Protein AF-A0A9P6PFZ8-F1 (afdb_monomer)

Foldseek 3Di:
DDPDPDDDDDDDDDDDDDDDDPVVVVVVLVLVVCQQQQHWDWDKDAQQFDDPVVPDTDVVVSVVRRPDIDTDTRHHPDHDPFWPDKDQADKDWADDPVCNQWTWIKGAWIKTATDDDPPPPDDDWDQWDWDWDFDDDPNHGQWIWTADIDGWGDDVVRRMITDIGDTIITHGDPVNPPD

InterPro domains:
  IPR046368 Tag1 [PTHR35895] (4-155)

Radius of gyration: 24.67 Å; Cα contacts (8 Å, |Δi|>4): 284; chains: 1; bounding box: 63×36×66 Å

Organism: NCBI:txid41804

Solvent-accessible surface area (backbone atoms only — not comparable to full-atom values): 10790 Å² total; per-residue (Å²): 136,82,89,71,93,67,93,77,86,77,86,84,85,87,78,86,78,86,61,86,48,74,66,48,42,51,52,51,52,50,55,48,51,29,30,54,68,52,35,78,40,84,38,80,50,62,41,77,72,42,42,91,82,73,75,59,70,42,64,77,60,16,55,55,38,44,72,41,75,42,81,44,75,46,49,47,97,56,79,62,77,36,72,76,45,76,43,58,63,58,72,44,77,49,74,43,89,95,28,68,56,36,25,39,28,33,24,52,65,22,41,30,35,40,55,78,65,91,87,71,86,70,92,72,75,49,59,58,47,61,49,80,46,74,45,63,56,97,88,41,75,46,30,37,33,65,46,67,77,34,66,33,50,51,41,70,91,80,26,34,36,38,34,51,47,61,87,24,50,37,42,41,51,77,89,57,72,82,120

Secondary structure (DSSP, 8-state):
----SS---------PPPP-SHHHHHHHHHHHHHHHTT--EEEEEE-----TTSSS--HHHHHHHHT-EEEEEE--SS----EEEEE--EEEEE--GGGTTS-EEEEEEEEEEE-PPTT--S-----EE--EEEEEETTEEEEEEEPPPEEEEEETTTTEEEEEEEEEEEE--GGGS--

Sequence (179 aa):
MTMMRGVQTMSMKGVLVPQTTPEGLAATSEMMSRYIGNVVTDTIATGFEVKPDGVNSVEWLSEAVKSLRLIVPLQSPTPLELIKSLNLGALGLVFTPPTAYQPITTSTGVLANYTLP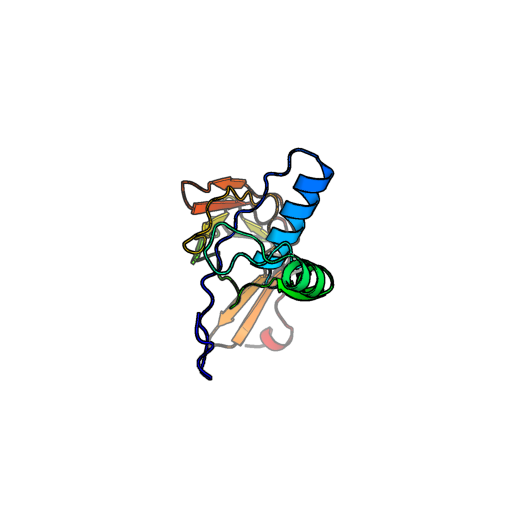DGFGFNIQFTQVSNSFALSRNGLTIANLNSTYNPSTSDMAAGTLTFNLLETPLLVPDDSHST

Mean predicted aligned error: 10.62 Å

pLDDT: mean 82.49, std 11.79, range [34.41, 94.0]

Nearest PDB structures (foldseek):
  5w5c-assembly1_F-2  TM=4.070E-01  e=2.994E+00  Rattus norvegicus
  5kj8-assembly1_E  TM=3.678E-01  e=2.056E+00  Rattus norvegicus
  7aml-assembly1_D  TM=2.506E-01  e=6.348E+00  Danio rerio

Structure (mmCIF, N/CA/C/O backbone):
data_AF-A0A9P6PFZ8-F1
#
_entry.id   AF-A0A9P6PFZ8-F1
#
loop_
_atom_site.group_PDB
_atom_site.id
_atom_site.type_symbol
_atom_site.label_atom_id
_atom_site.label_alt_id
_atom_site.label_comp_id
_atom_site.label_asym_id
_atom_site.label_entity_id
_atom_site.label_seq_id
_atom_site.pdbx_PDB_ins_code
_atom_site.Cartn_x
_atom_site.Cartn_y
_atom_site.Cartn_z
_atom_site.occupancy
_atom_site.B_iso_or_equiv
_atom_site.auth_seq_id
_atom_site.auth_comp_id
_atom_site.auth_asym_id
_atom_site.auth_atom_id
_atom_site.pdbx_PDB_model_num
ATOM 1 N N . MET A 1 1 ? -35.204 -12.220 27.601 1.00 38.06 1 MET A N 1
ATOM 2 C CA . MET A 1 1 ? -34.377 -12.833 26.540 1.00 38.06 1 MET A CA 1
ATOM 3 C C . MET A 1 1 ? -34.282 -14.328 26.793 1.00 38.06 1 MET A C 1
ATOM 5 O O . MET A 1 1 ? -33.644 -14.735 27.753 1.00 38.06 1 MET A O 1
ATOM 9 N N . THR A 1 2 ? -34.954 -15.144 25.987 1.00 34.41 2 THR A N 1
ATOM 10 C CA . THR A 1 2 ? -34.766 -16.599 25.967 1.00 34.41 2 THR A CA 1
ATOM 11 C C . THR A 1 2 ? -33.580 -16.904 25.058 1.00 34.41 2 THR A C 1
ATOM 13 O O . THR A 1 2 ? -33.629 -16.620 23.864 1.00 34.41 2 THR A O 1
ATOM 16 N N . MET A 1 3 ? -32.494 -17.448 25.612 1.00 37.41 3 MET A N 1
ATOM 17 C CA . MET A 1 3 ? -31.385 -17.948 24.797 1.00 37.41 3 MET A CA 1
ATOM 18 C C . MET A 1 3 ? -31.855 -19.208 24.059 1.00 37.41 3 MET A C 1
ATOM 20 O O . MET A 1 3 ? -31.895 -20.296 24.628 1.00 37.41 3 MET A O 1
ATOM 24 N N . MET A 1 4 ? -32.269 -19.059 22.800 1.00 45.75 4 MET A N 1
ATOM 25 C CA . MET A 1 4 ? -32.504 -20.195 21.910 1.00 45.75 4 MET A CA 1
ATOM 26 C C . MET A 1 4 ? -31.163 -20.723 21.396 1.00 45.75 4 MET A C 1
ATOM 28 O O . MET A 1 4 ? -30.324 -19.969 20.902 1.00 45.75 4 MET A O 1
ATOM 32 N N . ARG A 1 5 ? -30.974 -22.041 21.499 1.00 37.88 5 ARG A N 1
ATOM 33 C CA . ARG A 1 5 ? -29.827 -22.754 20.929 1.00 37.88 5 ARG A CA 1
ATOM 34 C C . ARG A 1 5 ? -29.904 -22.654 19.400 1.00 37.88 5 ARG A C 1
ATOM 36 O O . ARG A 1 5 ? -30.820 -23.205 18.800 1.00 37.88 5 ARG A O 1
ATOM 43 N N . GLY A 1 6 ? -28.967 -21.943 18.783 1.00 55.38 6 GLY A N 1
ATOM 44 C CA . GLY A 1 6 ? -28.937 -21.693 17.340 1.00 55.38 6 GLY A CA 1
ATOM 45 C C . GLY A 1 6 ? -27.810 -20.731 16.969 1.00 55.38 6 GLY A C 1
ATOM 46 O O . GLY A 1 6 ? -27.196 -20.137 17.853 1.00 55.38 6 GLY A O 1
ATOM 47 N N . VAL A 1 7 ? -27.519 -20.597 15.673 1.00 51.38 7 VAL A N 1
ATOM 48 C CA . VAL A 1 7 ? -26.516 -19.646 15.168 1.00 51.38 7 VAL A CA 1
ATOM 49 C C . VAL A 1 7 ? -26.960 -18.226 15.526 1.00 51.38 7 VAL A C 1
ATOM 51 O O . VAL A 1 7 ? -28.047 -17.804 15.138 1.00 51.38 7 VAL A O 1
ATOM 54 N N . GLN A 1 8 ? -26.133 -17.502 16.281 1.00 52.25 8 GLN A N 1
ATOM 55 C CA . GLN A 1 8 ? -26.395 -16.121 16.683 1.00 52.25 8 GLN A CA 1
ATOM 56 C C . GLN A 1 8 ? -25.588 -15.182 15.786 1.00 52.25 8 GLN A C 1
ATOM 58 O O . GLN A 1 8 ? -24.365 -15.103 15.886 1.00 52.25 8 GLN A O 1
ATOM 63 N N . THR A 1 9 ? -26.267 -14.469 14.892 1.00 54.22 9 THR A N 1
ATOM 64 C CA . THR A 1 9 ? -25.662 -13.389 14.105 1.00 54.22 9 THR A CA 1
ATOM 65 C C . THR A 1 9 ? -25.524 -12.142 14.973 1.00 54.22 9 THR A C 1
ATOM 67 O O . THR A 1 9 ? -26.497 -11.426 15.206 1.00 54.22 9 THR A O 1
ATOM 70 N N . MET A 1 10 ? -24.311 -11.873 15.458 1.00 57.47 10 MET A N 1
ATOM 71 C CA . MET A 1 10 ? -23.978 -10.611 16.121 1.00 57.47 10 MET A CA 1
ATOM 72 C C . MET A 1 10 ? -23.685 -9.537 15.070 1.00 57.47 10 MET A C 1
ATOM 74 O O . MET A 1 10 ? -22.733 -9.653 14.302 1.00 57.47 10 MET A O 1
ATOM 78 N N . SER A 1 11 ? -24.490 -8.473 15.043 1.00 58.59 11 SER A N 1
ATOM 79 C CA . SER A 1 11 ? -24.170 -7.276 14.261 1.00 58.59 11 SER A CA 1
ATOM 80 C C . SER A 1 11 ? -23.157 -6.441 15.040 1.00 58.59 11 SER A C 1
ATOM 82 O O . SER A 1 11 ? -23.475 -5.903 16.100 1.00 58.59 11 SER A O 1
ATOM 84 N N . MET A 1 12 ? -21.928 -6.360 14.534 1.00 62.62 12 MET A N 1
ATOM 85 C CA . MET A 1 12 ? -20.885 -5.511 15.105 1.00 62.62 12 MET A CA 1
ATOM 86 C C . MET A 1 12 ? -20.902 -4.151 14.411 1.00 62.62 12 MET A C 1
ATOM 88 O O . MET A 1 12 ? -20.901 -4.071 13.183 1.00 62.62 12 MET A O 1
ATOM 92 N N . LYS A 1 13 ? -20.904 -3.080 15.203 1.00 66.50 13 LYS A N 1
ATOM 93 C CA . LYS A 1 13 ? -20.656 -1.714 14.736 1.00 66.50 13 LYS A CA 1
ATOM 94 C C . LYS A 1 13 ? -19.496 -1.157 15.544 1.00 66.50 13 LYS A C 1
ATOM 96 O O . LYS A 1 13 ? -19.472 -1.308 16.761 1.00 66.50 13 LYS A O 1
ATOM 101 N N . GLY A 1 14 ?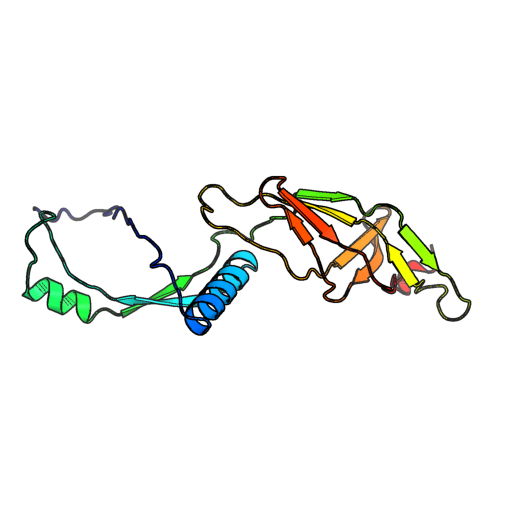 -18.548 -0.527 14.868 1.00 71.06 14 GLY A N 1
ATOM 102 C CA . GLY A 1 14 ? -17.383 0.082 15.494 1.00 71.06 14 GLY A CA 1
ATOM 103 C C . GLY A 1 14 ? -16.959 1.321 14.726 1.00 71.06 14 GLY A C 1
ATOM 104 O O . GLY A 1 14 ? -17.289 1.474 13.551 1.00 71.06 14 GLY A O 1
ATOM 105 N N . VAL A 1 15 ? -16.240 2.205 15.407 1.00 79.00 15 VAL A N 1
ATOM 106 C CA . VAL A 1 15 ? -15.570 3.357 14.804 1.00 79.00 15 VAL A CA 1
ATOM 107 C C . VAL A 1 15 ? -14.119 3.350 15.252 1.00 79.00 15 VAL A C 1
ATOM 109 O O . VAL A 1 15 ? -13.814 2.965 16.382 1.00 79.00 15 VAL A O 1
ATOM 112 N N . LEU A 1 16 ? -13.222 3.772 14.369 1.00 77.00 16 LEU A N 1
ATOM 113 C CA . LEU A 1 16 ? -11.844 4.035 14.754 1.00 77.00 16 LEU A CA 1
ATOM 114 C C . LEU A 1 16 ? -11.802 5.355 15.530 1.00 77.00 16 LEU A C 1
ATOM 116 O O . LEU A 1 16 ? -12.338 6.362 15.067 1.00 77.00 16 LEU A O 1
ATOM 120 N N . VAL A 1 17 ? -11.167 5.360 16.702 1.00 83.38 17 VAL A N 1
ATOM 121 C CA . VAL A 1 17 ? -10.942 6.598 17.458 1.00 83.38 17 VAL A CA 1
ATOM 122 C C . VAL A 1 17 ? -9.821 7.392 16.774 1.00 83.38 17 VAL A C 1
ATOM 124 O O . VAL A 1 17 ? -8.725 6.841 16.615 1.00 83.38 17 VAL A O 1
ATOM 127 N N . PRO A 1 18 ? -10.053 8.660 16.378 1.00 83.88 18 PRO A N 1
ATOM 128 C CA . PRO A 1 18 ? -9.038 9.476 15.722 1.00 83.88 18 PRO A CA 1
ATOM 129 C C . PRO A 1 18 ? -7.778 9.614 16.578 1.00 83.88 18 PRO A C 1
ATOM 131 O O . PRO A 1 18 ? -7.855 9.936 17.763 1.00 83.88 18 PRO A O 1
ATOM 134 N N . GLN A 1 19 ? -6.619 9.390 15.964 1.00 87.38 19 GLN A N 1
ATOM 135 C CA . GLN A 1 19 ? -5.323 9.611 16.597 1.00 87.38 19 GLN A CA 1
ATOM 136 C C . GLN A 1 19 ? -4.830 11.019 16.264 1.00 87.38 19 GLN A C 1
ATOM 138 O O . GLN A 1 19 ? -4.888 11.438 15.111 1.00 87.38 19 GLN A O 1
ATOM 143 N N . THR A 1 20 ? -4.346 11.753 17.263 1.00 89.62 20 THR A N 1
ATOM 144 C CA . THR A 1 20 ? -3.787 13.108 17.086 1.00 89.62 20 THR A CA 1
ATOM 145 C C . THR A 1 20 ? -2.311 13.195 17.454 1.00 89.62 20 THR A C 1
ATOM 147 O O . THR A 1 20 ? -1.658 14.186 17.133 1.00 89.62 20 THR A O 1
ATOM 150 N N . THR A 1 21 ? -1.770 12.168 18.111 1.00 94.00 21 THR A N 1
ATOM 151 C CA . THR A 1 21 ? -0.350 12.094 18.452 1.00 94.00 21 THR A CA 1
ATOM 152 C C . THR A 1 21 ? 0.458 11.575 17.261 1.00 94.00 21 THR A C 1
ATOM 154 O O . THR A 1 21 ? -0.042 10.727 16.512 1.00 94.00 21 THR A O 1
ATOM 157 N N . PRO A 1 22 ? 1.709 12.030 17.072 1.00 91.69 22 PRO A N 1
ATOM 158 C CA . PRO A 1 22 ? 2.591 11.502 16.031 1.00 91.69 22 PRO A CA 1
ATOM 159 C C . PRO A 1 22 ? 2.728 9.976 16.085 1.00 91.69 22 PRO A C 1
ATOM 161 O O . PRO A 1 22 ? 2.686 9.311 15.053 1.00 91.69 22 PRO A O 1
ATOM 164 N N . GLU A 1 23 ? 2.815 9.409 17.289 1.00 92.75 23 GLU A N 1
ATOM 165 C CA . GLU A 1 23 ? 2.949 7.969 17.511 1.00 92.75 23 GLU A CA 1
ATOM 166 C C . GLU A 1 23 ? 1.671 7.221 17.124 1.00 92.75 23 GLU A C 1
ATOM 168 O O . GLU A 1 23 ? 1.734 6.189 16.459 1.00 92.75 23 GLU A O 1
ATOM 173 N N 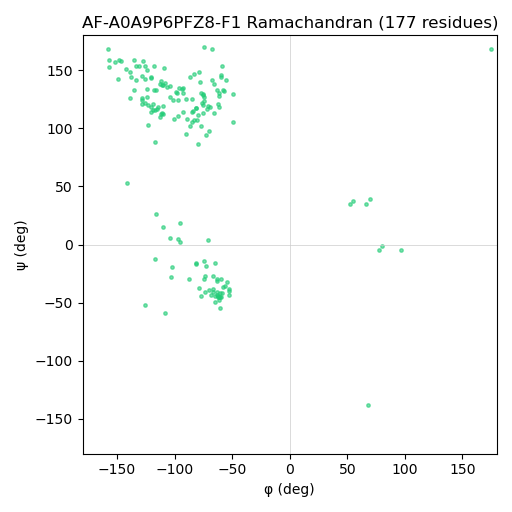. GLY A 1 24 ? 0.501 7.750 17.499 1.00 88.38 24 GLY A N 1
ATOM 174 C CA . GLY A 1 24 ? -0.787 7.151 17.154 1.00 88.38 24 GLY A CA 1
ATOM 175 C C . GLY A 1 24 ? -1.063 7.212 15.651 1.00 88.38 24 GLY A C 1
ATOM 176 O O . GLY A 1 24 ? -1.564 6.247 15.069 1.00 88.38 24 GLY A O 1
ATOM 177 N N . LEU A 1 25 ? -0.683 8.315 15.000 1.00 87.81 25 LEU A N 1
ATOM 178 C CA . LEU A 1 25 ? -0.760 8.463 13.546 1.00 87.81 25 LEU A CA 1
ATOM 179 C C . LEU A 1 25 ? 0.180 7.486 12.832 1.00 87.81 25 LEU A C 1
ATOM 181 O O . LEU A 1 25 ? -0.248 6.818 11.893 1.00 87.81 25 LEU A O 1
ATOM 185 N N . ALA A 1 26 ? 1.421 7.343 13.303 1.00 89.19 26 ALA A N 1
ATOM 186 C CA . ALA A 1 26 ? 2.374 6.380 12.755 1.00 89.19 26 ALA A CA 1
ATOM 187 C C . ALA A 1 26 ? 1.882 4.933 12.917 1.00 89.19 26 ALA A C 1
ATOM 189 O O . ALA A 1 26 ? 1.898 4.170 11.953 1.00 89.19 26 ALA A O 1
ATOM 190 N N . ALA A 1 27 ? 1.368 4.571 14.097 1.00 89.38 27 ALA A N 1
ATOM 191 C CA . ALA A 1 27 ? 0.812 3.244 14.351 1.00 89.38 27 ALA A CA 1
ATOM 192 C C . ALA A 1 27 ? -0.413 2.947 13.471 1.00 89.38 27 ALA A C 1
ATOM 194 O O . ALA A 1 27 ? -0.537 1.849 12.932 1.00 89.38 27 ALA A O 1
ATOM 195 N N . THR A 1 28 ? -1.296 3.933 13.277 1.00 87.38 28 THR A N 1
ATOM 196 C CA . THR A 1 28 ? -2.463 3.797 12.389 1.00 87.38 28 THR A CA 1
ATOM 197 C C . THR A 1 28 ? -2.034 3.658 10.927 1.00 87.38 28 THR A C 1
ATOM 199 O O . THR A 1 28 ? -2.584 2.827 10.205 1.00 87.38 28 THR A O 1
ATOM 202 N N . SER A 1 29 ? -1.027 4.428 10.501 1.00 86.38 29 SER A N 1
ATOM 203 C CA . SER A 1 29 ? -0.448 4.358 9.155 1.00 86.38 29 SER A CA 1
ATOM 204 C C . SER A 1 29 ? 0.166 2.985 8.872 1.00 86.38 29 SER A C 1
ATOM 206 O O . SER A 1 29 ? -0.110 2.384 7.834 1.00 86.38 29 SER A O 1
ATOM 208 N N . GLU A 1 30 ? 0.930 2.441 9.822 1.00 88.50 30 GLU A N 1
ATOM 209 C CA . GLU A 1 30 ? 1.521 1.103 9.716 1.00 88.50 30 GLU A CA 1
ATOM 210 C C . GLU A 1 30 ? 0.444 0.015 9.688 1.00 88.50 30 GLU A C 1
ATOM 212 O O . GLU A 1 30 ? 0.431 -0.818 8.784 1.00 88.50 30 GLU A O 1
ATOM 217 N N . MET A 1 31 ? -0.511 0.047 10.626 1.00 87.62 31 MET A N 1
ATOM 218 C CA . MET A 1 31 ? -1.630 -0.903 10.668 1.00 87.62 31 MET A CA 1
ATOM 219 C C . MET A 1 31 ? -2.364 -0.954 9.324 1.00 87.62 31 MET A C 1
ATOM 221 O O . MET A 1 31 ? -2.686 -2.028 8.815 1.00 87.62 31 MET A O 1
ATOM 225 N N . MET A 1 32 ? -2.607 0.213 8.735 1.00 83.88 32 MET A N 1
ATOM 226 C CA . MET A 1 32 ? -3.313 0.326 7.472 1.00 83.88 32 MET A CA 1
ATOM 227 C C . MET A 1 32 ? -2.465 -0.123 6.272 1.00 83.88 32 MET A C 1
ATOM 229 O O . MET A 1 32 ? -2.956 -0.834 5.395 1.00 83.88 32 MET A O 1
ATOM 233 N N . SER A 1 33 ? -1.179 0.226 6.256 1.00 85.12 33 SER A N 1
ATOM 234 C CA . SER A 1 33 ? -0.237 -0.237 5.231 1.00 85.12 33 SER A CA 1
ATOM 235 C C . SER A 1 33 ? -0.146 -1.763 5.217 1.00 85.12 33 SER A C 1
ATOM 237 O O . SER A 1 33 ? -0.208 -2.381 4.154 1.00 85.12 33 SER A O 1
ATOM 239 N N . ARG A 1 34 ? -0.109 -2.387 6.401 1.00 87.69 34 ARG A N 1
ATOM 240 C CA . ARG A 1 34 ? -0.161 -3.845 6.559 1.00 87.69 34 ARG A CA 1
ATOM 241 C C . ARG A 1 34 ? -1.481 -4.427 6.061 1.00 87.69 34 ARG A C 1
ATOM 243 O O . ARG A 1 34 ? -1.459 -5.415 5.336 1.00 87.69 34 ARG A O 1
ATOM 250 N N . TYR A 1 35 ? -2.616 -3.800 6.376 1.00 85.88 35 TYR A N 1
ATOM 251 C CA . TYR A 1 35 ? -3.926 -4.249 5.895 1.00 85.88 35 TYR A CA 1
ATOM 252 C C . TYR A 1 35 ? -4.020 -4.247 4.358 1.00 85.88 35 TYR A C 1
ATOM 254 O O . TYR A 1 35 ? -4.472 -5.235 3.769 1.00 85.88 35 TYR A O 1
ATOM 262 N N . ILE A 1 36 ? -3.546 -3.173 3.706 1.00 83.62 36 ILE A N 1
ATOM 263 C CA . ILE A 1 36 ? -3.440 -3.089 2.237 1.00 83.62 36 ILE A CA 1
ATOM 264 C C . ILE A 1 36 ? -2.497 -4.156 1.695 1.00 83.62 36 ILE A C 1
ATOM 266 O O . ILE A 1 36 ? -2.843 -4.857 0.747 1.00 83.62 36 ILE A O 1
ATOM 270 N N . GLY A 1 37 ? -1.321 -4.293 2.307 1.00 82.19 37 GLY A N 1
ATOM 271 C CA . GLY A 1 37 ? -0.296 -5.253 1.905 1.00 82.19 37 GLY A CA 1
ATOM 272 C C . GLY A 1 37 ? -0.644 -6.711 2.203 1.00 82.19 37 GLY A C 1
ATOM 273 O O . GLY A 1 37 ? 0.200 -7.576 1.988 1.00 82.19 37 GLY A O 1
ATOM 274 N N . ASN A 1 38 ? -1.852 -6.995 2.707 1.00 84.88 38 ASN A N 1
ATOM 275 C CA . ASN A 1 38 ? -2.282 -8.325 3.134 1.00 84.88 38 ASN A CA 1
ATOM 276 C C . ASN A 1 38 ? -1.329 -8.958 4.174 1.00 84.88 38 ASN A C 1
ATOM 278 O O . ASN A 1 38 ? -1.044 -10.155 4.159 1.00 84.88 38 ASN A O 1
ATOM 282 N N . VAL A 1 39 ? -0.808 -8.129 5.081 1.00 86.25 39 VAL A N 1
ATOM 283 C CA . VAL A 1 39 ? 0.062 -8.529 6.186 1.00 86.25 39 VAL A CA 1
ATOM 284 C C . VAL A 1 39 ? -0.759 -8.571 7.470 1.00 86.25 39 VAL A C 1
ATOM 286 O O . VAL A 1 39 ? -1.361 -7.575 7.877 1.00 86.25 39 VAL A O 1
ATOM 289 N N . VAL A 1 40 ? -0.743 -9.722 8.143 1.00 86.88 40 VAL A N 1
ATOM 290 C CA . VAL A 1 40 ? -1.462 -9.911 9.407 1.00 86.88 40 VAL A CA 1
ATOM 291 C C . VAL A 1 40 ? -0.941 -8.947 10.470 1.00 86.88 40 VAL A C 1
ATOM 293 O O . VAL A 1 40 ? 0.267 -8.829 10.709 1.00 86.88 40 VAL A O 1
ATOM 296 N N . THR A 1 41 ? -1.873 -8.264 11.126 1.00 88.62 41 THR A N 1
ATOM 2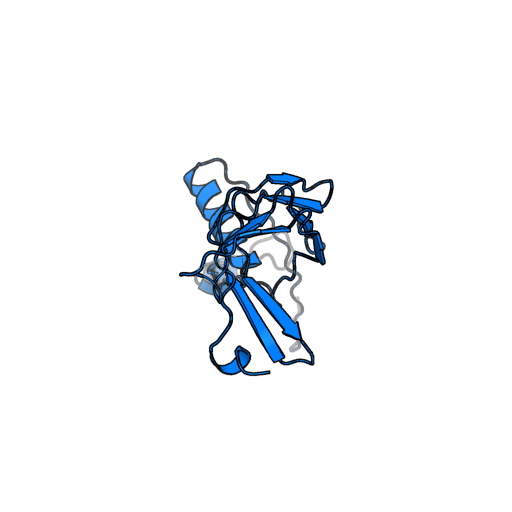97 C CA . THR A 1 41 ? -1.620 -7.481 12.334 1.00 88.62 41 THR A CA 1
ATOM 298 C C . THR A 1 41 ? -2.446 -8.068 13.466 1.00 88.62 41 THR A C 1
ATOM 300 O O . THR A 1 41 ? -3.673 -8.052 13.408 1.00 88.62 41 THR A O 1
ATOM 303 N N . ASP A 1 42 ? -1.790 -8.602 14.493 1.00 87.31 42 ASP A N 1
ATOM 304 C CA . ASP A 1 42 ? -2.498 -9.162 15.641 1.00 87.31 42 ASP A CA 1
ATOM 305 C C . ASP A 1 42 ? -3.119 -8.035 16.465 1.00 87.31 42 ASP A C 1
ATOM 307 O O . ASP A 1 42 ? -2.427 -7.162 16.991 1.00 87.31 42 ASP A O 1
ATOM 311 N N . THR A 1 43 ? -4.444 -8.057 16.583 1.00 85.00 43 THR A N 1
ATOM 312 C CA . THR A 1 43 ? -5.188 -7.121 17.426 1.00 85.00 43 THR A CA 1
ATOM 313 C C . THR A 1 43 ? -5.753 -7.845 18.634 1.00 85.00 43 THR A C 1
ATOM 315 O O . THR A 1 43 ? -6.018 -9.047 18.597 1.00 85.00 43 THR A O 1
ATOM 318 N N . ILE A 1 44 ? -5.924 -7.116 19.733 1.00 84.88 44 ILE A N 1
ATOM 319 C CA . ILE A 1 44 ? -6.519 -7.655 20.952 1.00 84.88 44 ILE A CA 1
ATOM 320 C C . ILE A 1 44 ? -7.884 -7.005 21.117 1.00 84.88 44 ILE A C 1
ATOM 322 O O . ILE A 1 44 ? -7.975 -5.809 21.386 1.00 84.88 44 ILE A O 1
ATOM 326 N N . ALA A 1 45 ? -8.938 -7.800 20.984 1.00 82.62 45 ALA A N 1
ATOM 327 C CA . ALA A 1 45 ? -10.283 -7.389 21.344 1.00 82.62 45 ALA A CA 1
ATOM 328 C C . ALA A 1 45 ? -10.542 -7.751 22.811 1.00 82.62 45 ALA A C 1
ATOM 330 O O . ALA A 1 45 ? -10.386 -8.904 23.224 1.00 82.62 45 ALA A O 1
ATOM 331 N N . THR A 1 46 ? -10.932 -6.755 23.601 1.00 84.69 46 THR A N 1
ATOM 332 C CA . THR A 1 46 ? -11.338 -6.919 24.999 1.00 84.69 46 THR A CA 1
ATOM 333 C C . THR A 1 46 ? -12.828 -6.646 25.141 1.00 84.69 46 THR A C 1
ATOM 335 O O . THR A 1 46 ? -13.371 -5.736 24.510 1.00 84.69 46 THR A O 1
ATOM 338 N N . GLY A 1 47 ? -13.511 -7.435 25.972 1.00 80.44 47 GLY A N 1
ATOM 339 C CA . GLY A 1 47 ? -14.890 -7.127 26.338 1.00 80.44 47 GLY A CA 1
ATOM 340 C C . GLY A 1 47 ? -14.953 -5.854 27.182 1.00 80.44 47 GLY A C 1
ATOM 341 O O . GLY A 1 47 ? -14.087 -5.615 28.021 1.00 80.44 47 GLY A O 1
ATOM 342 N N . PHE A 1 48 ? -15.978 -5.031 26.961 1.00 81.75 48 PHE A N 1
ATOM 343 C CA . PHE A 1 48 ? -16.185 -3.800 27.729 1.00 81.75 48 PHE A CA 1
ATOM 344 C C . PHE A 1 48 ? -17.379 -3.924 28.675 1.00 81.75 48 PHE A C 1
ATOM 346 O O . PHE A 1 48 ? -17.221 -3.819 29.886 1.00 81.75 48 PHE A O 1
ATOM 353 N N . GLU A 1 49 ? -18.569 -4.199 28.147 1.00 81.81 49 GLU A N 1
ATOM 354 C CA . GLU A 1 49 ? -19.781 -4.402 28.942 1.00 81.81 49 GLU A CA 1
ATOM 355 C C . GLU A 1 49 ? -20.811 -5.222 28.161 1.00 81.81 49 GLU A C 1
ATOM 357 O O . GLU A 1 49 ? -20.779 -5.260 26.928 1.00 81.81 49 GLU A O 1
ATOM 362 N N . VAL A 1 50 ? -21.747 -5.851 28.873 1.00 81.62 50 VAL A N 1
ATOM 363 C CA . VAL A 1 50 ? -22.897 -6.529 28.267 1.00 81.62 50 VAL A CA 1
ATOM 364 C C . VAL A 1 50 ? -24.180 -5.815 28.662 1.00 81.62 50 VAL A C 1
ATOM 366 O O . VAL A 1 50 ? -24.541 -5.775 29.837 1.00 81.62 50 VAL A O 1
ATOM 369 N N . LYS A 1 51 ? -24.885 -5.300 27.650 1.00 84.88 51 LYS A N 1
ATOM 370 C CA . LYS A 1 51 ? -26.192 -4.640 27.765 1.00 84.88 51 LYS A CA 1
ATOM 371 C C . LYS A 1 51 ? -27.249 -5.430 26.984 1.00 84.88 51 LYS A C 1
ATOM 373 O O . LYS A 1 51 ? -27.444 -5.159 25.800 1.00 84.88 51 LYS A O 1
ATOM 378 N N . PRO A 1 52 ? -27.914 -6.429 27.596 1.00 78.44 52 PRO A N 1
ATOM 379 C CA . PRO A 1 52 ? -28.857 -7.300 26.889 1.00 78.44 52 PRO A CA 1
ATOM 380 C C . PRO A 1 52 ? -30.080 -6.561 26.327 1.00 78.4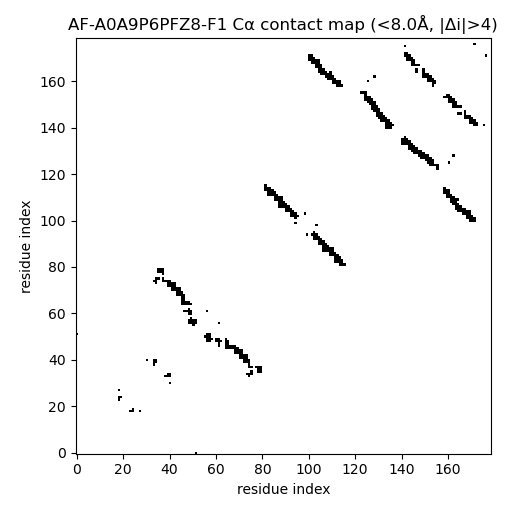4 52 PRO A C 1
ATOM 382 O O . PRO A 1 52 ? -30.621 -6.955 25.299 1.00 78.44 52 PRO A O 1
ATOM 385 N N . ASP A 1 53 ? -30.513 -5.490 26.993 1.00 80.38 53 ASP A N 1
ATOM 386 C CA . ASP A 1 53 ? -31.611 -4.611 26.572 1.00 80.38 53 ASP A CA 1
ATOM 387 C C . ASP A 1 53 ? -31.120 -3.346 25.835 1.00 80.38 53 ASP A C 1
ATOM 389 O O . ASP A 1 53 ? -31.914 -2.468 25.506 1.00 80.38 53 ASP A O 1
ATOM 393 N N . GLY A 1 54 ? -29.809 -3.244 25.585 1.00 76.44 54 GLY A N 1
ATOM 394 C CA . GLY A 1 54 ? -29.161 -2.087 24.968 1.00 76.44 54 GLY A CA 1
ATOM 395 C C . GLY A 1 54 ? -28.950 -0.882 25.892 1.00 76.44 54 GLY A C 1
ATOM 396 O O . GLY A 1 54 ? -28.301 0.076 25.472 1.00 76.44 54 GLY A O 1
ATOM 397 N N . VAL A 1 55 ? -29.437 -0.914 27.138 1.00 80.00 55 VAL A N 1
ATOM 398 C CA . VAL A 1 55 ? -29.412 0.236 28.059 1.00 80.00 55 VAL A CA 1
ATOM 399 C C . VAL A 1 55 ? -28.753 -0.124 29.389 1.00 80.00 55 VAL A C 1
ATOM 401 O O . VAL A 1 55 ? -27.806 0.544 29.807 1.00 80.00 55 VAL A O 1
ATOM 404 N N . ASN A 1 56 ? -29.206 -1.194 30.035 1.00 83.50 56 ASN A N 1
ATOM 405 C CA . ASN A 1 56 ? -28.783 -1.598 31.366 1.00 83.50 56 ASN A CA 1
ATOM 406 C C . ASN A 1 56 ?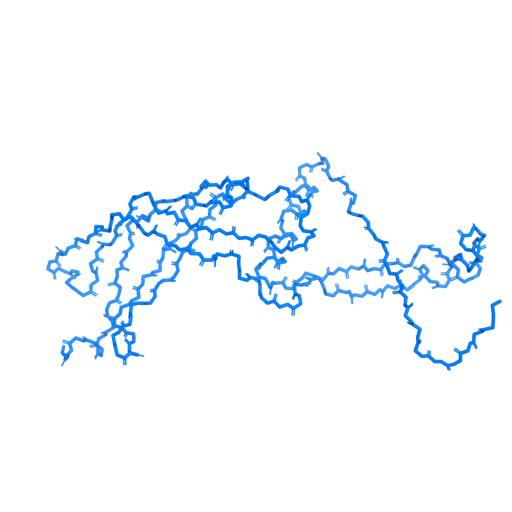 -27.689 -2.665 31.288 1.00 83.50 56 ASN A C 1
ATOM 408 O O . ASN A 1 56 ? -27.850 -3.720 30.670 1.00 83.50 56 ASN A O 1
ATOM 412 N N . SER A 1 57 ? -26.559 -2.379 31.934 1.00 85.75 57 SER A N 1
ATOM 413 C CA . SER A 1 57 ? -25.441 -3.315 32.019 1.00 85.75 57 SER A CA 1
ATOM 414 C C . SER A 1 57 ? -25.713 -4.386 33.071 1.00 85.75 57 SER A C 1
ATOM 416 O O . SER A 1 57 ? -26.232 -4.097 34.149 1.00 85.75 57 SER A O 1
ATOM 418 N N . VAL A 1 58 ? -25.342 -5.629 32.769 1.00 88.50 58 VAL A N 1
ATOM 419 C CA . VAL A 1 58 ? -25.378 -6.734 33.734 1.00 88.50 58 VAL A CA 1
ATOM 420 C C . VAL A 1 58 ? -23.985 -6.898 34.327 1.00 88.50 58 VAL A C 1
ATOM 422 O O . VAL A 1 58 ? -23.067 -7.319 33.629 1.00 88.50 58 VAL A O 1
ATOM 425 N N . GLU A 1 59 ? -23.823 -6.564 35.606 1.00 87.19 59 GLU A N 1
ATOM 426 C CA . GLU A 1 59 ? -22.510 -6.412 36.250 1.00 87.19 59 GLU A CA 1
ATOM 427 C C . GLU A 1 59 ? -21.672 -7.698 36.232 1.00 87.19 59 GLU A C 1
ATOM 429 O O . GLU A 1 59 ? -20.591 -7.705 35.646 1.00 87.19 59 GLU A O 1
ATOM 434 N N . TRP A 1 60 ? -22.207 -8.816 36.739 1.00 85.44 60 TRP A N 1
ATOM 435 C CA . TRP A 1 60 ? -21.485 -10.100 36.776 1.00 85.44 60 TRP A CA 1
ATOM 436 C C . TRP A 1 60 ? -21.043 -10.583 35.384 1.00 85.44 60 TRP A C 1
ATOM 438 O O . TRP A 1 60 ? -19.972 -11.166 35.218 1.00 85.44 60 TRP A O 1
ATOM 448 N N . LEU A 1 61 ? -21.867 -10.339 34.363 1.00 81.94 61 LEU A N 1
ATOM 449 C CA . LEU A 1 61 ? -21.587 -10.765 32.995 1.00 81.94 61 LEU A CA 1
ATOM 450 C C . LEU A 1 61 ? -20.588 -9.818 32.327 1.00 81.94 61 LEU A C 1
ATOM 452 O O . LEU A 1 61 ? -19.704 -10.269 31.602 1.00 81.94 61 LEU A O 1
ATOM 456 N N . SER A 1 62 ? -20.695 -8.519 32.609 1.00 85.19 62 SER A N 1
ATOM 457 C CA . SER A 1 62 ? -19.734 -7.501 32.189 1.00 85.19 62 SER A CA 1
ATOM 458 C C . SER A 1 62 ? -18.341 -7.764 32.761 1.00 85.19 62 SER A C 1
ATOM 460 O O . SER A 1 62 ? -17.358 -7.653 32.034 1.00 85.19 62 SER A O 1
ATOM 462 N N . GLU A 1 63 ? -18.231 -8.162 34.030 1.00 85.12 63 GLU A N 1
ATOM 463 C CA . GLU A 1 63 ? -16.953 -8.572 34.628 1.00 85.12 63 GLU A CA 1
ATOM 464 C C . GLU A 1 63 ? -16.367 -9.806 33.939 1.00 85.12 63 GLU A C 1
ATOM 466 O O . GLU A 1 63 ? -15.187 -9.815 33.578 1.00 85.12 63 GLU A O 1
ATOM 471 N N . ALA A 1 64 ? -17.202 -10.813 33.668 1.00 81.62 64 ALA A N 1
ATOM 472 C CA . ALA A 1 64 ? -16.771 -12.012 32.961 1.00 81.62 64 ALA A CA 1
ATOM 473 C C . ALA A 1 64 ? -16.253 -11.694 31.545 1.00 81.62 64 ALA A C 1
ATOM 475 O O . ALA A 1 64 ? -15.177 -12.162 31.171 1.00 81.62 64 ALA A O 1
ATOM 476 N N . VAL A 1 65 ? -16.944 -10.857 30.760 1.00 83.69 65 VAL A N 1
ATOM 477 C CA . VAL A 1 65 ? -16.480 -10.526 29.397 1.00 83.69 65 VAL A CA 1
ATOM 478 C C . VAL A 1 65 ? -15.270 -9.594 29.374 1.00 83.69 65 VAL A C 1
ATOM 480 O O . VAL A 1 65 ? -14.483 -9.676 28.437 1.00 83.69 65 VAL A O 1
ATOM 483 N N . LYS A 1 66 ? -15.058 -8.749 30.392 1.00 86.25 66 LYS A N 1
ATOM 484 C CA . LYS A 1 66 ? -13.831 -7.936 30.507 1.00 86.25 66 LYS A CA 1
ATOM 485 C C . LYS A 1 66 ? -12.578 -8.793 30.674 1.00 86.25 66 LYS A C 1
ATOM 487 O O . LYS A 1 66 ? -11.502 -8.398 30.232 1.00 86.25 66 LYS A O 1
ATOM 492 N N . SER A 1 67 ? -12.715 -9.969 31.290 1.00 82.94 67 SER A N 1
ATOM 493 C CA . SER A 1 67 ? -11.618 -10.936 31.415 1.00 82.94 67 SER A CA 1
ATOM 494 C C . SER A 1 67 ? -11.281 -11.637 30.092 1.00 82.94 67 SER A C 1
ATOM 496 O O . SER A 1 67 ? -10.180 -12.170 29.933 1.00 82.94 67 SER A O 1
ATOM 498 N N . LEU A 1 68 ? -12.201 -11.608 29.121 1.00 83.12 68 LEU A N 1
ATOM 499 C CA . LEU A 1 68 ? -11.999 -12.207 27.814 1.00 83.12 68 LEU A CA 1
ATOM 500 C C . LEU A 1 68 ? -11.082 -11.321 26.968 1.00 83.12 68 LEU A C 1
ATOM 502 O O . LEU A 1 68 ? -11.381 -10.161 26.675 1.00 83.12 68 LEU A O 1
ATOM 506 N N . ARG A 1 69 ? -9.971 -11.911 26.533 1.00 84.00 69 ARG A N 1
ATOM 507 C CA . ARG A 1 69 ? -9.047 -11.321 25.566 1.00 84.00 69 ARG A CA 1
ATOM 508 C C . ARG A 1 69 ? -9.042 -12.202 24.331 1.00 84.00 69 ARG A C 1
ATOM 510 O O . ARG A 1 69 ? -8.645 -13.362 24.405 1.00 84.00 69 ARG A O 1
ATOM 517 N N . LEU A 1 70 ? -9.491 -11.655 23.212 1.00 82.44 70 LEU A N 1
ATOM 518 C CA . LEU A 1 70 ? -9.478 -12.338 21.927 1.00 82.44 70 LEU A CA 1
ATOM 519 C C . LEU A 1 70 ? -8.342 -11.770 21.091 1.00 82.44 70 LEU A C 1
ATOM 521 O O . LEU A 1 70 ? -8.259 -10.558 20.903 1.00 82.44 70 LEU A O 1
ATOM 525 N N . ILE A 1 71 ? -7.479 -12.647 20.589 1.00 84.81 71 ILE A N 1
ATOM 526 C CA . ILE A 1 71 ? -6.505 -12.272 19.569 1.00 84.81 71 ILE A CA 1
ATOM 527 C C . ILE A 1 71 ? -7.223 -12.397 18.231 1.00 84.81 71 ILE A C 1
ATOM 529 O O . ILE A 1 71 ? -7.648 -13.488 17.849 1.00 84.81 71 ILE A O 1
ATOM 533 N N . VAL A 1 72 ? -7.413 -11.269 17.560 1.00 83.31 72 VAL A N 1
ATOM 534 C CA . VAL A 1 72 ? -8.110 -11.191 16.281 1.00 83.31 72 VAL A CA 1
ATOM 535 C C . VAL A 1 72 ? -7.106 -10.733 15.227 1.00 83.31 72 VAL A C 1
ATOM 537 O O . VAL A 1 72 ? -6.584 -9.619 15.335 1.00 83.31 72 VAL A O 1
ATOM 540 N N . PRO A 1 73 ? -6.812 -11.559 14.209 1.00 85.38 73 PRO A N 1
ATOM 541 C CA . PRO A 1 73 ? -5.947 -11.134 13.124 1.00 85.38 73 PRO A CA 1
ATOM 542 C C . PRO A 1 73 ? -6.675 -10.075 12.293 1.00 85.38 73 PRO A C 1
ATOM 544 O O . PRO A 1 73 ? -7.729 -10.337 11.709 1.00 85.38 73 PRO A O 1
ATOM 547 N N . LEU A 1 74 ? -6.111 -8.872 12.235 1.00 85.62 74 LEU A N 1
ATOM 548 C CA . LEU A 1 74 ? -6.546 -7.824 11.326 1.00 85.62 74 LEU A CA 1
ATOM 549 C C . LEU A 1 74 ? -5.778 -7.979 10.011 1.00 85.62 74 LEU A C 1
ATOM 551 O O . LEU A 1 74 ? -4.578 -7.713 9.937 1.00 85.62 74 LEU A O 1
ATOM 555 N N . GLN A 1 75 ? -6.491 -8.431 8.987 1.00 85.88 75 GLN A N 1
ATOM 556 C CA . GLN A 1 75 ? -6.008 -8.582 7.617 1.00 85.88 75 GLN A CA 1
ATOM 557 C C . GLN A 1 75 ? -7.165 -8.359 6.643 1.00 85.88 75 GLN A C 1
ATOM 559 O O . GLN A 1 75 ? -8.336 -8.486 7.023 1.00 85.88 75 GLN A O 1
ATOM 564 N N . SER A 1 76 ? -6.853 -8.030 5.393 1.00 80.88 76 SER A N 1
ATOM 565 C CA . SER A 1 76 ? -7.868 -8.004 4.346 1.00 80.88 76 SER A CA 1
ATOM 566 C C . SER A 1 76 ? -8.386 -9.433 4.093 1.00 80.88 76 SER A C 1
ATOM 568 O O . SER A 1 76 ? -7.598 -10.377 4.094 1.00 80.88 76 SER A O 1
ATOM 570 N N . PRO A 1 77 ? -9.708 -9.647 3.914 1.00 77.69 77 PRO A N 1
ATOM 571 C CA . PRO A 1 77 ? -10.254 -10.987 3.658 1.00 77.69 77 PRO A CA 1
ATOM 572 C C . PRO A 1 77 ? -9.689 -11.632 2.386 1.00 77.69 77 PRO A C 1
ATOM 574 O O . PRO A 1 77 ? -9.596 -12.852 2.285 1.00 77.69 77 PRO A O 1
ATOM 577 N N . THR A 1 78 ? -9.327 -10.793 1.418 1.00 81.25 78 THR A N 1
ATOM 578 C CA . THR A 1 78 ? -8.663 -11.151 0.167 1.00 81.25 78 THR A CA 1
ATOM 579 C C . THR A 1 78 ? -7.592 -10.106 -0.138 1.00 81.25 78 THR A C 1
ATOM 581 O O . THR A 1 78 ? -7.823 -8.933 0.175 1.00 81.25 78 THR A O 1
ATOM 584 N N . PRO A 1 79 ? -6.480 -10.480 -0.800 1.00 80.94 79 PRO A N 1
ATOM 585 C CA . PRO A 1 79 ? -5.480 -9.521 -1.257 1.00 80.94 79 PRO A CA 1
ATOM 586 C C . PRO A 1 79 ? -6.124 -8.355 -2.014 1.00 80.94 79 PRO A C 1
ATOM 588 O O . PRO A 1 79 ? -6.942 -8.561 -2.913 1.00 80.94 79 PRO A O 1
ATOM 591 N N . LEU A 1 80 ? -5.783 -7.126 -1.627 1.00 82.56 80 LEU A N 1
ATOM 592 C CA . LEU A 1 80 ? -6.359 -5.928 -2.226 1.00 82.56 80 LEU A CA 1
ATOM 593 C C . LEU A 1 80 ? -5.591 -5.543 -3.491 1.00 82.56 80 LEU A C 1
ATOM 595 O O . LEU A 1 80 ? -4.499 -4.983 -3.439 1.00 82.56 80 LEU A O 1
ATOM 599 N N . GLU A 1 81 ? -6.197 -5.792 -4.648 1.00 84.69 81 GLU A N 1
ATOM 600 C CA . GLU A 1 81 ? -5.701 -5.282 -5.925 1.00 84.69 81 GLU A CA 1
ATOM 601 C C . GLU A 1 81 ? -6.117 -3.819 -6.098 1.00 84.69 81 GLU A C 1
ATOM 603 O O . GLU A 1 81 ? -7.175 -3.523 -6.660 1.00 84.69 81 GLU A O 1
ATOM 608 N N . LEU A 1 82 ? -5.309 -2.893 -5.578 1.00 86.38 82 LEU A N 1
ATOM 609 C CA . LEU A 1 82 ? -5.628 -1.464 -5.644 1.00 86.38 82 LEU A CA 1
ATOM 610 C C . LEU A 1 82 ? -5.361 -0.872 -7.029 1.00 86.38 82 LEU A C 1
ATOM 612 O O . LEU A 1 82 ? -6.202 -0.134 -7.535 1.00 86.38 82 LEU A O 1
ATOM 616 N N . ILE A 1 83 ? -4.223 -1.195 -7.650 1.00 87.94 83 ILE A N 1
ATOM 617 C CA . ILE A 1 83 ? -3.855 -0.684 -8.977 1.00 87.94 83 ILE A CA 1
ATOM 618 C C . ILE A 1 83 ? -4.678 -1.405 -10.050 1.00 87.94 83 ILE A C 1
ATOM 620 O O . ILE A 1 83 ? -4.605 -2.624 -10.182 1.00 87.94 83 ILE A O 1
ATOM 624 N N . LYS A 1 84 ? -5.460 -0.651 -10.827 1.00 90.00 84 LYS A N 1
ATOM 625 C CA . LYS A 1 84 ? -6.351 -1.167 -11.883 1.00 90.00 84 LYS A CA 1
ATOM 626 C C . LYS A 1 84 ? -5.801 -0.973 -13.284 1.00 90.00 84 LYS A C 1
ATOM 628 O O . LYS A 1 84 ? -6.126 -1.736 -14.186 1.00 90.00 84 LYS A O 1
ATOM 633 N N . SER A 1 85 ? -4.985 0.052 -13.483 1.00 90.12 85 SER A N 1
ATOM 634 C CA . SER A 1 85 ? -4.277 0.254 -14.742 1.00 90.12 85 SER A CA 1
ATOM 635 C C . SER A 1 85 ? -2.979 1.003 -14.513 1.00 90.12 85 SER A C 1
ATOM 637 O O . SER A 1 85 ? -2.825 1.711 -13.518 1.00 90.12 85 SER A O 1
ATOM 639 N N . LEU A 1 86 ? -2.057 0.837 -15.453 1.00 89.88 86 LEU A N 1
ATOM 640 C CA . LEU A 1 86 ? -0.752 1.467 -15.436 1.00 89.88 86 LEU A CA 1
ATOM 641 C C . LEU A 1 86 ? -0.408 1.947 -16.844 1.00 89.88 86 LEU A C 1
ATOM 643 O O . LEU A 1 86 ? -0.426 1.169 -17.796 1.00 89.88 86 LEU A O 1
ATOM 647 N N . ASN A 1 87 ? -0.074 3.223 -16.964 1.00 90.88 87 ASN A N 1
ATOM 648 C CA . ASN A 1 87 ? 0.502 3.825 -18.150 1.00 90.88 87 ASN A CA 1
ATOM 649 C C . ASN A 1 87 ? 1.943 4.208 -17.823 1.00 90.88 87 ASN A C 1
ATOM 651 O O . ASN A 1 87 ? 2.182 5.092 -17.005 1.00 90.88 87 ASN A O 1
ATOM 655 N N . LEU A 1 88 ? 2.898 3.53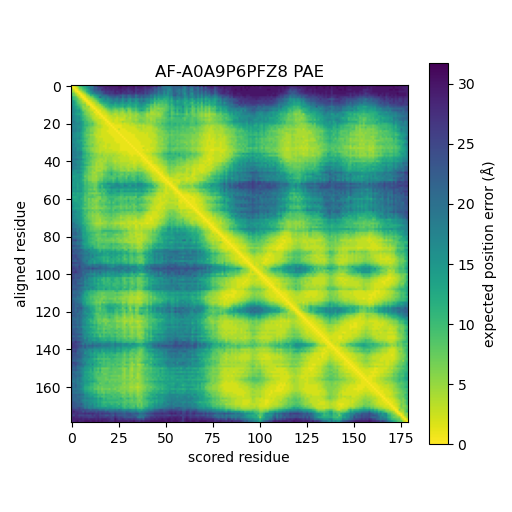0 -18.454 1.00 86.19 88 LEU A N 1
ATOM 656 C CA . LEU A 1 88 ? 4.317 3.771 -18.214 1.00 86.19 88 LEU A CA 1
ATOM 657 C C . LEU A 1 88 ? 4.819 5.071 -18.849 1.00 86.19 88 LEU A C 1
ATOM 659 O O . LEU A 1 88 ? 5.896 5.509 -18.473 1.00 86.19 88 LEU A O 1
ATOM 663 N N . GLY A 1 89 ? 4.078 5.699 -19.764 1.00 85.19 89 GLY A N 1
ATOM 664 C CA . GLY A 1 89 ? 4.541 6.890 -20.472 1.00 85.19 89 GLY A CA 1
ATOM 665 C C . GLY A 1 89 ? 5.706 6.586 -21.419 1.00 85.19 89 GLY A C 1
ATOM 666 O O . GLY A 1 89 ? 5.693 5.587 -22.142 1.00 85.19 89 GLY A O 1
ATOM 667 N N . ALA A 1 90 ? 6.701 7.475 -21.443 1.00 86.31 90 ALA A N 1
ATOM 668 C CA . ALA A 1 90 ? 7.865 7.353 -22.313 1.00 86.31 90 ALA A CA 1
ATOM 669 C C . ALA A 1 90 ? 8.955 6.491 -21.661 1.00 86.31 90 ALA A C 1
ATOM 671 O O . ALA A 1 90 ? 9.712 6.968 -20.817 1.00 86.31 90 ALA A O 1
ATOM 672 N N . LEU A 1 91 ? 9.053 5.236 -22.102 1.00 88.00 91 LEU A N 1
ATOM 673 C CA . LEU A 1 91 ? 10.078 4.306 -21.643 1.00 88.00 91 LEU A CA 1
ATOM 674 C C . LEU A 1 91 ? 11.404 4.540 -22.386 1.00 88.00 91 LEU A C 1
ATOM 676 O O . LEU A 1 91 ? 11.486 4.360 -23.602 1.00 88.00 91 LEU A O 1
ATOM 680 N N . GLY A 1 92 ? 12.445 4.915 -21.650 1.00 89.00 92 GLY A N 1
ATOM 681 C CA . GLY A 1 92 ? 13.822 4.985 -22.125 1.00 89.00 92 GLY A CA 1
ATOM 682 C C . GLY A 1 92 ? 14.565 3.680 -21.853 1.00 89.00 92 GLY A C 1
ATOM 683 O O . GLY A 1 92 ? 14.486 3.141 -20.752 1.00 89.00 92 GLY A O 1
ATOM 684 N N . LEU A 1 93 ? 15.305 3.187 -22.847 1.00 88.75 93 LEU A N 1
ATOM 685 C CA . LEU A 1 93 ? 16.180 2.020 -22.726 1.00 88.75 93 LEU A CA 1
ATOM 686 C C . LEU A 1 93 ? 17.588 2.399 -23.178 1.00 88.75 93 LEU A C 1
ATOM 688 O O . LEU A 1 93 ? 17.786 2.824 -24.318 1.00 88.75 93 LEU A O 1
ATOM 692 N N . VAL A 1 94 ? 18.566 2.233 -22.292 1.00 89.94 94 VAL A N 1
ATOM 693 C CA . VAL A 1 94 ? 19.976 2.523 -22.566 1.00 89.94 94 VAL A CA 1
ATOM 694 C C . VAL A 1 94 ? 20.758 1.218 -22.615 1.00 89.94 94 VAL A C 1
ATOM 696 O O . VAL A 1 94 ? 20.924 0.528 -21.607 1.00 89.94 94 VAL A O 1
ATOM 699 N N . PHE A 1 95 ? 21.260 0.900 -23.806 1.00 87.38 95 PHE A N 1
ATOM 700 C CA . PHE A 1 95 ? 22.100 -0.264 -24.057 1.00 87.38 95 PHE A CA 1
ATOM 701 C C . PHE A 1 95 ? 23.567 0.152 -24.060 1.00 87.38 95 PHE A C 1
ATOM 703 O O . PHE A 1 95 ? 23.960 1.081 -24.767 1.00 87.38 95 PHE A O 1
ATOM 710 N N . THR A 1 96 ? 24.391 -0.570 -23.307 1.00 86.56 96 THR A N 1
ATOM 711 C CA . THR A 1 96 ? 25.850 -0.465 -23.391 1.00 86.56 96 THR A CA 1
ATOM 712 C C . THR A 1 96 ? 26.433 -1.854 -23.645 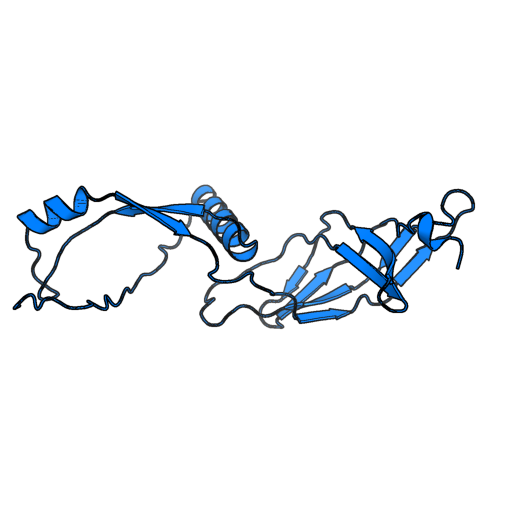1.00 86.56 96 THR A C 1
ATOM 714 O O . THR A 1 96 ? 25.799 -2.836 -23.258 1.00 86.56 96 THR A O 1
ATOM 717 N N . PRO A 1 97 ? 27.616 -1.990 -24.274 1.00 84.19 97 PRO A N 1
ATOM 718 C CA . PRO A 1 97 ? 28.212 -3.308 -24.505 1.00 84.19 97 PRO A CA 1
ATOM 719 C C . PRO A 1 97 ? 28.328 -4.178 -23.233 1.00 84.19 97 PRO A C 1
ATOM 721 O O . PRO A 1 97 ? 28.022 -5.365 -23.323 1.00 84.19 97 PRO A O 1
ATOM 724 N N . PRO A 1 98 ? 28.666 -3.630 -22.042 1.00 80.00 98 PRO A N 1
ATOM 725 C CA . PRO A 1 98 ? 28.643 -4.396 -20.791 1.00 80.00 98 PRO A CA 1
ATOM 726 C C . PRO A 1 98 ? 27.246 -4.832 -20.321 1.00 80.00 98 PRO A C 1
ATOM 728 O O . PRO A 1 98 ? 27.130 -5.827 -19.615 1.00 80.00 98 PRO A O 1
ATOM 731 N N . THR A 1 99 ? 26.191 -4.093 -20.678 1.00 78.50 99 THR A N 1
ATOM 732 C CA . THR A 1 99 ? 24.818 -4.300 -20.182 1.00 78.50 99 THR A CA 1
ATOM 733 C C . THR A 1 99 ? 23.841 -4.704 -21.286 1.00 78.50 99 THR A C 1
ATOM 735 O O . THR A 1 99 ? 22.643 -4.458 -21.176 1.00 78.50 99 THR A O 1
ATOM 738 N N . ALA A 1 100 ? 24.326 -5.335 -22.359 1.00 77.38 100 ALA A N 1
ATOM 739 C CA . ALA A 1 100 ? 23.516 -5.667 -23.534 1.00 77.38 100 ALA A CA 1
ATOM 740 C C . ALA A 1 100 ? 22.249 -6.488 -23.203 1.00 77.38 100 ALA A C 1
ATOM 742 O O . ALA A 1 100 ? 21.214 -6.293 -23.834 1.00 77.38 100 ALA A O 1
ATOM 743 N N . TYR A 1 101 ? 22.316 -7.339 -22.172 1.00 80.75 101 TYR A N 1
ATOM 744 C CA . TYR A 1 101 ? 21.205 -8.164 -21.667 1.00 80.75 101 TYR A CA 1
ATOM 745 C C . TYR A 1 101 ? 20.582 -7.633 -20.365 1.00 80.75 101 TYR A C 1
ATOM 747 O O . TYR A 1 101 ? 19.746 -8.291 -19.749 1.00 80.75 101 TYR A O 1
ATOM 755 N N . GLN A 1 102 ? 21.018 -6.454 -19.921 1.00 88.06 102 GLN A N 1
ATOM 756 C CA . GLN A 1 102 ? 20.516 -5.759 -18.736 1.00 88.06 102 GLN A CA 1
ATOM 757 C C . GLN A 1 102 ? 20.433 -4.242 -18.991 1.00 88.06 102 GLN A C 1
ATOM 759 O O . GLN A 1 102 ? 21.041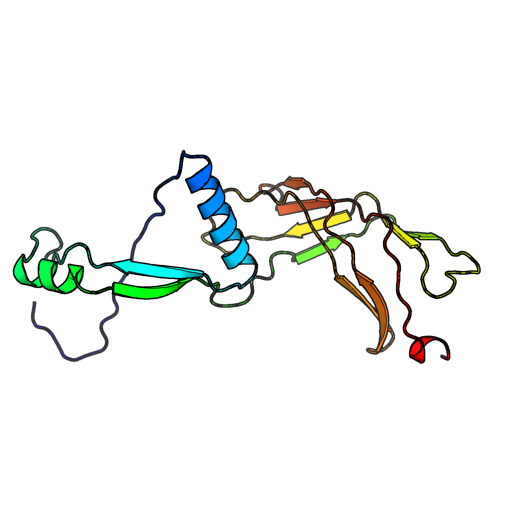 -3.470 -18.243 1.00 88.06 102 GLN A O 1
ATOM 764 N N . PRO A 1 103 ? 19.767 -3.777 -20.070 1.00 89.88 103 PRO A N 1
ATOM 765 C CA . PRO A 1 103 ? 19.732 -2.354 -20.378 1.00 89.88 103 PRO A CA 1
ATOM 766 C C . PRO A 1 103 ? 19.101 -1.575 -19.226 1.00 89.88 103 PRO A C 1
ATOM 768 O O . PRO A 1 103 ? 18.159 -2.035 -18.571 1.00 89.88 103 PRO A O 1
ATOM 771 N N . ILE A 1 104 ? 19.624 -0.376 -18.983 1.00 91.44 104 ILE A N 1
ATOM 772 C CA . ILE A 1 104 ? 19.057 0.507 -17.970 1.00 91.44 104 ILE A CA 1
ATOM 773 C C . ILE A 1 104 ? 17.768 1.089 -18.524 1.00 91.44 104 ILE A C 1
ATOM 775 O O . ILE A 1 104 ? 17.743 1.658 -19.616 1.00 91.44 104 ILE A O 1
ATOM 779 N N . THR A 1 105 ? 16.702 0.931 -17.753 1.00 90.94 105 THR A N 1
ATOM 780 C CA . THR A 1 105 ? 15.372 1.419 -18.083 1.00 90.94 105 THR A CA 1
ATOM 781 C C . THR A 1 105 ? 15.041 2.621 -17.219 1.00 90.94 105 THR A C 1
ATOM 783 O O . THR A 1 105 ? 15.256 2.599 -16.007 1.00 90.94 105 THR A O 1
ATOM 786 N N . THR A 1 106 ? 14.489 3.658 -17.834 1.00 91.88 106 THR A N 1
ATOM 787 C CA . THR A 1 106 ? 13.947 4.833 -17.147 1.00 91.88 106 THR A CA 1
ATOM 788 C C . THR A 1 106 ? 12.581 5.166 -17.721 1.00 91.88 106 THR A C 1
ATOM 790 O O . THR A 1 106 ? 12.282 4.843 -18.869 1.00 91.88 106 THR A O 1
ATOM 793 N N . SER A 1 107 ? 11.722 5.798 -16.929 1.00 90.88 107 SER A N 1
ATOM 794 C CA . SER A 1 107 ? 10.464 6.333 -17.441 1.00 90.88 107 SER A CA 1
ATOM 795 C C . SER A 1 107 ? 10.037 7.572 -16.682 1.00 90.88 107 SER A C 1
ATOM 797 O O . SER A 1 107 ? 10.184 7.646 -15.460 1.00 90.88 107 SER A O 1
ATOM 799 N N . THR A 1 108 ? 9.474 8.535 -17.400 1.00 89.94 108 THR A N 1
ATOM 800 C CA . THR A 1 108 ? 8.942 9.765 -16.818 1.00 89.94 108 THR A CA 1
ATOM 801 C C . THR A 1 108 ? 7.426 9.810 -16.949 1.00 89.94 108 THR A C 1
ATOM 803 O O . THR A 1 108 ? 6.861 9.460 -17.985 1.00 89.94 108 THR A O 1
ATOM 806 N N . GLY A 1 109 ? 6.760 10.251 -15.879 1.00 87.50 109 GLY A N 1
ATOM 807 C CA . GLY A 1 109 ? 5.308 10.427 -15.873 1.00 87.50 109 GLY A CA 1
ATOM 808 C C . GLY A 1 109 ? 4.523 9.117 -15.917 1.00 87.50 109 GLY A C 1
ATOM 809 O O . GLY A 1 109 ? 3.496 9.047 -16.590 1.00 87.50 109 GLY A O 1
ATOM 810 N N . VAL A 1 110 ? 4.986 8.088 -15.201 1.00 91.38 110 VAL A N 1
ATOM 811 C CA . VAL A 1 110 ? 4.198 6.869 -15.006 1.00 91.38 110 VAL A CA 1
ATOM 812 C C . VAL A 1 110 ? 2.919 7.243 -14.260 1.00 91.38 110 VAL A C 1
ATOM 814 O O . VAL A 1 110 ? 2.977 7.887 -13.212 1.00 91.38 110 VAL A O 1
ATOM 817 N N . LEU A 1 111 ? 1.774 6.840 -14.803 1.00 93.62 111 LEU A N 1
ATOM 818 C CA . LEU A 1 111 ? 0.447 7.082 -14.249 1.00 93.62 111 LEU A CA 1
ATOM 819 C C . LEU A 1 111 ? -0.235 5.743 -13.981 1.00 93.62 111 LEU A C 1
ATOM 821 O O . LEU A 1 111 ? -0.566 5.013 -14.913 1.00 93.62 111 LEU A O 1
ATOM 825 N N . ALA A 1 112 ? -0.487 5.436 -12.716 1.00 91.81 112 ALA A N 1
ATOM 826 C CA . ALA A 1 112 ? -1.310 4.309 -12.313 1.00 91.81 112 ALA A CA 1
ATOM 827 C C . ALA A 1 112 ? -2.686 4.804 -11.860 1.00 91.81 112 ALA A C 1
ATOM 829 O O . ALA A 1 112 ? -2.774 5.771 -11.108 1.00 91.81 112 ALA A O 1
ATOM 830 N N . ASN A 1 113 ? -3.757 4.135 -12.280 1.00 93.25 113 ASN A N 1
ATOM 831 C CA . ASN A 1 113 ? -5.078 4.356 -11.695 1.00 93.25 113 ASN A CA 1
ATOM 832 C C . ASN A 1 113 ? -5.318 3.299 -10.625 1.00 93.25 113 ASN A C 1
ATOM 834 O O . ASN A 1 113 ? -5.074 2.111 -10.862 1.00 93.25 113 ASN A O 1
ATOM 838 N N . TYR A 1 114 ? -5.815 3.721 -9.472 1.00 91.00 114 TYR A N 1
ATOM 839 C CA . TYR A 1 114 ? -6.139 2.853 -8.358 1.00 91.00 114 TYR A CA 1
ATOM 840 C C . TYR A 1 114 ? -7.564 3.078 -7.868 1.00 91.00 114 TYR A C 1
ATOM 842 O O . TYR A 1 114 ? -8.177 4.123 -8.082 1.00 91.00 114 TYR A O 1
ATOM 850 N N . THR A 1 115 ? -8.104 2.072 -7.196 1.00 88.00 115 THR A N 1
ATOM 851 C CA . THR A 1 115 ? -9.423 2.151 -6.574 1.00 88.00 115 THR A CA 1
ATOM 852 C C . THR A 1 115 ? -9.346 1.557 -5.183 1.00 88.00 115 THR A C 1
ATOM 854 O O . THR A 1 115 ? -8.771 0.486 -4.988 1.00 88.00 115 THR A O 1
ATOM 857 N N . LEU A 1 116 ? -9.914 2.268 -4.214 1.00 83.50 116 LEU A N 1
ATOM 858 C CA . LEU A 1 116 ? -10.066 1.770 -2.855 1.00 83.50 116 LEU A CA 1
ATOM 859 C C . LEU A 1 116 ? -11.369 0.964 -2.754 1.00 83.50 116 LEU A C 1
ATOM 861 O O . LEU A 1 116 ? -12.348 1.334 -3.402 1.00 83.50 116 LEU A O 1
ATOM 865 N N . PRO A 1 117 ? -11.403 -0.126 -1.970 1.00 76.06 117 PRO A N 1
ATOM 866 C CA . PRO A 1 117 ? -12.635 -0.872 -1.746 1.00 76.06 117 PRO A CA 1
ATOM 867 C C . PRO A 1 117 ? -13.741 -0.003 -1.139 1.00 76.06 117 PRO A C 1
ATOM 869 O O . PRO A 1 117 ? -13.475 0.951 -0.401 1.00 76.06 117 PRO A O 1
ATOM 872 N N . ASP A 1 118 ? -14.990 -0.378 -1.395 1.00 69.75 118 ASP A N 1
ATOM 873 C CA . ASP A 1 118 ? -16.142 0.291 -0.797 1.00 69.75 118 ASP A CA 1
ATOM 874 C C . ASP A 1 118 ? -16.061 0.245 0.739 1.00 69.75 118 ASP A C 1
ATOM 876 O O . ASP A 1 118 ? -15.788 -0.795 1.341 1.00 69.75 118 ASP A O 1
ATOM 880 N N . GLY A 1 119 ? -16.287 1.393 1.385 1.00 66.00 119 GLY A N 1
ATOM 881 C CA . GLY A 1 119 ? -16.189 1.544 2.843 1.00 66.00 119 GLY A CA 1
ATOM 882 C C . GLY A 1 119 ? -14.855 2.101 3.355 1.00 66.00 119 GLY A C 1
ATOM 883 O O . GLY A 1 119 ? -14.754 2.409 4.544 1.00 66.00 119 GLY A O 1
ATOM 884 N N . PHE A 1 120 ? -13.858 2.316 2.488 1.00 70.62 120 PHE A N 1
ATOM 885 C CA . PHE A 1 120 ? -12.666 3.099 2.835 1.00 70.62 120 PHE A CA 1
ATOM 886 C C . PHE A 1 120 ? -12.999 4.595 2.911 1.00 70.62 120 PHE A C 1
ATOM 888 O O . PHE A 1 120 ? -13.006 5.307 1.914 1.00 70.62 120 PHE A O 1
ATOM 895 N N . GLY A 1 121 ? -13.308 5.068 4.120 1.00 66.12 121 GLY A N 1
ATOM 896 C CA . GLY A 1 121 ? -13.716 6.452 4.391 1.00 66.12 121 GLY A CA 1
ATOM 897 C C . GLY A 1 121 ? -12.598 7.394 4.846 1.00 66.12 121 GLY A C 1
ATOM 898 O O . GLY A 1 121 ? -12.893 8.411 5.467 1.00 66.12 121 GLY A O 1
ATOM 899 N N . PHE A 1 122 ? -11.327 7.060 4.617 1.00 72.62 122 PHE A N 1
ATOM 900 C CA . PHE A 1 122 ? -10.191 7.873 5.062 1.00 72.62 122 PHE A CA 1
ATOM 901 C C . PHE A 1 122 ? -9.184 8.119 3.941 1.00 72.62 122 PHE A C 1
ATOM 903 O O . PHE A 1 122 ? -9.074 7.337 3.000 1.00 72.62 122 PHE A O 1
ATOM 910 N N . ASN A 1 123 ? -8.455 9.229 4.061 1.00 74.56 123 ASN A N 1
ATOM 911 C CA . ASN A 1 123 ? -7.504 9.667 3.051 1.00 74.56 123 ASN A CA 1
ATOM 912 C C . ASN A 1 123 ? -6.230 8.817 3.100 1.00 74.56 123 ASN A C 1
ATOM 914 O O . ASN A 1 123 ? -5.625 8.673 4.163 1.00 74.56 123 ASN A O 1
ATOM 918 N N . ILE A 1 124 ? -5.811 8.288 1.953 1.00 77.44 124 ILE A N 1
ATOM 919 C CA . ILE A 1 124 ? -4.568 7.526 1.812 1.00 77.44 124 ILE A CA 1
ATOM 920 C C . ILE A 1 124 ? -3.662 8.296 0.869 1.00 77.44 124 ILE A C 1
ATOM 922 O O . ILE A 1 124 ? -4.085 8.732 -0.201 1.00 77.44 124 ILE A O 1
ATOM 926 N N . GLN A 1 125 ? -2.407 8.449 1.275 1.00 84.44 125 GLN A N 1
ATOM 927 C CA . GLN A 1 125 ? -1.387 9.074 0.455 1.00 84.44 125 GLN A CA 1
ATOM 928 C C . GLN A 1 125 ? -0.250 8.086 0.217 1.00 84.44 125 GLN A C 1
ATOM 930 O O . GLN A 1 125 ? 0.420 7.659 1.156 1.00 84.44 125 GLN A O 1
ATOM 935 N N . PHE A 1 126 ? -0.020 7.741 -1.048 1.00 86.50 126 PHE A N 1
ATOM 936 C CA . PHE A 1 126 ? 1.117 6.918 -1.446 1.00 86.50 126 PHE A CA 1
ATOM 937 C C . PHE A 1 126 ? 2.343 7.817 -1.597 1.00 86.50 126 PHE A C 1
ATOM 939 O O . PHE A 1 126 ? 2.442 8.602 -2.543 1.00 86.50 126 PHE A O 1
ATOM 946 N N . THR A 1 127 ? 3.272 7.724 -0.651 1.00 88.44 127 THR A N 1
ATOM 947 C CA . THR A 1 127 ? 4.495 8.541 -0.630 1.00 88.44 127 THR A CA 1
ATOM 948 C C . THR A 1 127 ? 5.636 7.914 -1.423 1.00 88.44 127 THR A C 1
ATOM 950 O O . THR A 1 127 ? 6.482 8.631 -1.963 1.00 88.44 127 THR A O 1
ATOM 953 N N . GLN A 1 128 ? 5.663 6.585 -1.499 1.00 89.25 128 GLN A N 1
ATOM 954 C CA . GLN A 1 128 ? 6.647 5.820 -2.249 1.00 89.25 128 GLN A CA 1
ATOM 955 C C . GLN A 1 128 ? 5.993 4.611 -2.912 1.00 89.25 128 GLN A C 1
ATOM 957 O O . GLN A 1 128 ? 5.038 4.037 -2.389 1.00 89.25 128 GLN A O 1
ATOM 962 N N . VAL A 1 129 ? 6.555 4.199 -4.043 1.00 88.69 129 VAL A N 1
ATOM 963 C CA . VAL A 1 129 ? 6.123 3.019 -4.791 1.00 88.69 129 VAL A CA 1
ATOM 964 C C . VAL A 1 129 ? 7.342 2.248 -5.276 1.00 88.69 129 VAL A C 1
ATOM 966 O O . VAL A 1 129 ? 8.358 2.844 -5.624 1.00 88.69 129 VAL A O 1
ATOM 969 N N . SER A 1 130 ? 7.244 0.926 -5.287 1.00 89.75 130 SER A N 1
ATOM 970 C CA . SER A 1 130 ? 8.160 0.034 -5.991 1.00 89.75 130 SER A CA 1
ATOM 971 C C . SER A 1 130 ? 7.342 -0.840 -6.935 1.00 89.75 130 SER A C 1
ATOM 973 O O . SER A 1 130 ? 6.160 -1.093 -6.694 1.00 89.75 130 SER A O 1
ATOM 975 N N . ASN A 1 131 ? 7.941 -1.256 -8.046 1.00 87.00 131 ASN A N 1
ATOM 976 C CA . ASN A 1 131 ? 7.242 -1.994 -9.086 1.00 87.00 131 ASN A CA 1
ATOM 977 C C . ASN A 1 131 ? 8.057 -3.202 -9.523 1.00 87.00 131 ASN A C 1
ATOM 979 O O . ASN A 1 131 ? 9.274 -3.121 -9.680 1.00 87.00 131 ASN A O 1
ATOM 983 N N . SER A 1 132 ? 7.357 -4.300 -9.781 1.00 89.50 132 SER A N 1
ATOM 984 C CA . SER A 1 132 ? 7.907 -5.476 -10.440 1.00 89.50 132 SER A CA 1
ATOM 985 C C . SER A 1 132 ? 7.139 -5.698 -11.738 1.00 89.50 132 SER A C 1
ATOM 987 O O . SER A 1 132 ? 5.916 -5.845 -11.721 1.00 89.50 132 SER A O 1
ATOM 989 N N . PHE A 1 133 ? 7.845 -5.687 -12.865 1.00 87.31 133 PHE A N 1
ATOM 990 C CA . PHE A 1 133 ? 7.288 -5.967 -14.181 1.00 87.31 133 PHE A CA 1
ATOM 991 C C . PHE A 1 133 ? 7.950 -7.205 -14.769 1.00 87.31 133 PHE A C 1
ATOM 993 O O . PHE A 1 133 ? 9.176 -7.304 -14.803 1.00 87.31 133 PHE A O 1
ATOM 1000 N N . ALA A 1 134 ? 7.131 -8.108 -15.298 1.00 89.00 134 ALA A N 1
ATOM 1001 C CA . ALA A 1 134 ? 7.576 -9.227 -16.112 1.00 89.00 134 ALA A CA 1
ATOM 1002 C C . ALA A 1 134 ? 7.137 -8.983 -17.560 1.00 89.00 134 ALA A C 1
ATOM 1004 O O . ALA A 1 134 ? 5.944 -8.862 -17.850 1.00 89.00 134 ALA A O 1
ATOM 1005 N N . LEU A 1 135 ? 8.097 -8.905 -18.478 1.00 86.12 135 LEU A N 1
ATOM 1006 C CA . LEU A 1 135 ? 7.825 -8.892 -19.909 1.00 86.12 135 LEU A CA 1
ATOM 1007 C C . LEU A 1 135 ? 7.708 -10.338 -20.364 1.00 86.12 135 LEU A C 1
ATOM 1009 O O . LEU A 1 135 ? 8.631 -11.128 -20.164 1.00 86.12 135 LEU A O 1
ATOM 1013 N N . SER A 1 136 ? 6.592 -10.676 -21.003 1.00 86.75 136 SER A N 1
ATOM 1014 C CA . SER A 1 136 ? 6.364 -12.015 -21.536 1.00 86.75 136 SER A CA 1
ATOM 1015 C C . SER A 1 136 ? 6.125 -11.996 -23.043 1.00 86.75 136 SER A C 1
ATOM 1017 O O . SER A 1 136 ? 5.511 -11.079 -23.591 1.00 86.75 136 SER A O 1
ATOM 1019 N N . ARG A 1 137 ? 6.623 -13.028 -23.725 1.00 83.50 137 ARG A N 1
ATOM 1020 C CA . ARG A 1 137 ? 6.360 -13.318 -25.139 1.00 83.50 137 ARG A CA 1
ATOM 1021 C C . ARG A 1 137 ? 5.913 -14.771 -25.236 1.00 83.50 137 ARG A C 1
ATOM 1023 O O . ARG A 1 137 ? 6.597 -15.657 -24.740 1.00 83.50 137 ARG A O 1
ATOM 1030 N N . ASN A 1 138 ? 4.760 -15.021 -25.856 1.00 85.38 138 ASN A N 1
ATOM 1031 C CA . ASN A 1 138 ? 4.175 -16.365 -25.984 1.00 85.38 138 ASN A CA 1
ATOM 1032 C C . ASN A 1 138 ? 4.041 -17.119 -24.641 1.00 85.38 138 ASN A C 1
ATOM 1034 O O . ASN A 1 138 ? 4.214 -18.332 -24.588 1.00 85.38 138 ASN A O 1
ATOM 1038 N N . GLY A 1 139 ? 3.760 -16.400 -23.548 1.00 81.50 139 GLY A N 1
ATOM 1039 C CA . GLY A 1 139 ? 3.624 -16.981 -22.206 1.00 81.50 139 GLY A CA 1
ATOM 1040 C C . GLY A 1 139 ? 4.943 -17.273 -21.479 1.00 81.50 139 GLY A C 1
ATOM 1041 O O . GLY A 1 139 ? 4.904 -17.702 -20.331 1.00 81.50 139 GLY A O 1
ATOM 1042 N N . LEU A 1 140 ? 6.096 -17.009 -22.102 1.00 84.00 140 LEU A N 1
ATOM 1043 C CA . LEU A 1 140 ? 7.413 -17.113 -21.473 1.00 84.00 140 LEU A CA 1
ATOM 1044 C C . LEU A 1 140 ? 7.894 -15.732 -21.032 1.00 84.00 140 LEU A C 1
ATOM 1046 O O . LEU A 1 140 ? 7.854 -14.783 -21.817 1.00 84.00 140 LEU A O 1
ATOM 1050 N N . THR A 1 141 ? 8.350 -15.616 -19.786 1.00 85.88 141 THR A N 1
ATOM 1051 C CA . THR A 1 141 ? 8.974 -14.390 -19.276 1.00 85.88 141 THR A CA 1
ATOM 1052 C C . THR A 1 141 ? 10.349 -14.221 -19.906 1.00 85.88 141 THR A C 1
ATOM 1054 O O . THR A 1 141 ? 11.237 -15.035 -19.678 1.00 85.88 141 THR A O 1
ATOM 1057 N N . ILE A 1 142 ? 10.517 -13.150 -20.679 1.00 88.12 142 ILE A N 1
ATOM 1058 C CA . ILE A 1 142 ? 11.750 -12.832 -21.410 1.00 88.12 142 ILE A CA 1
ATOM 1059 C C . ILE A 1 142 ? 12.572 -11.740 -20.729 1.00 88.12 142 ILE A C 1
ATOM 1061 O O . ILE A 1 142 ? 13.757 -11.607 -21.010 1.00 88.12 142 ILE A O 1
ATOM 1065 N N . ALA A 1 143 ? 11.963 -10.942 -19.850 1.00 88.38 143 ALA A N 1
ATOM 1066 C CA . ALA A 1 143 ? 12.690 -9.960 -19.062 1.00 88.38 143 ALA A CA 1
ATOM 1067 C C . ALA A 1 143 ? 11.942 -9.588 -17.783 1.00 88.38 143 ALA A C 1
ATOM 1069 O O . ALA A 1 143 ? 10.712 -9.631 -17.741 1.00 88.38 143 ALA A O 1
ATOM 1070 N N . ASN A 1 144 ? 12.684 -9.174 -16.760 1.00 91.31 144 ASN A N 1
ATOM 1071 C CA . ASN A 1 144 ? 12.138 -8.675 -15.506 1.00 91.31 144 ASN A CA 1
ATOM 1072 C C . ASN A 1 144 ? 12.703 -7.295 -15.186 1.00 91.31 144 ASN A C 1
ATOM 1074 O O . ASN A 1 144 ? 13.887 -7.035 -15.388 1.00 91.31 144 ASN A O 1
ATOM 1078 N N . LEU A 1 145 ? 11.866 -6.431 -14.631 1.00 90.50 145 LEU A N 1
ATOM 1079 C CA . LEU A 1 145 ? 12.251 -5.119 -14.140 1.00 90.50 145 LEU A CA 1
ATOM 1080 C C . LEU A 1 145 ? 11.746 -4.978 -12.710 1.00 90.50 145 LEU A C 1
ATOM 1082 O O . LEU A 1 145 ? 10.547 -5.068 -12.475 1.00 90.50 145 LEU A O 1
ATOM 1086 N N . ASN A 1 146 ? 12.652 -4.754 -11.762 1.00 92.38 146 ASN A N 1
ATOM 1087 C CA . ASN A 1 146 ? 12.314 -4.593 -10.350 1.00 92.38 146 ASN A CA 1
ATOM 1088 C C . ASN A 1 146 ? 12.841 -3.248 -9.864 1.00 92.38 146 ASN A C 1
ATOM 1090 O O . ASN A 1 146 ? 14.044 -3.100 -9.647 1.00 92.38 146 ASN A O 1
ATOM 1094 N N . SER A 1 147 ? 11.954 -2.266 -9.727 1.00 89.88 147 SER A N 1
ATOM 1095 C CA . SER A 1 147 ? 12.326 -0.946 -9.232 1.00 89.88 147 SER A CA 1
ATOM 1096 C C . SER A 1 147 ? 12.468 -0.966 -7.713 1.00 89.88 147 SER A C 1
ATOM 1098 O O . SER A 1 147 ? 11.757 -1.678 -7.000 1.00 89.88 147 SER A O 1
ATOM 1100 N N . THR A 1 148 ? 13.368 -0.139 -7.198 1.00 89.62 148 THR A N 1
ATOM 1101 C CA . THR A 1 148 ? 13.392 0.190 -5.772 1.00 89.62 148 THR A CA 1
ATOM 1102 C C . THR A 1 148 ? 12.250 1.150 -5.435 1.00 89.62 148 THR A C 1
ATOM 1104 O O . THR A 1 148 ? 11.566 1.660 -6.327 1.00 89.62 148 THR A O 1
ATOM 1107 N N . TYR A 1 149 ? 12.018 1.383 -4.140 1.00 89.31 149 TYR A N 1
ATOM 1108 C CA . TYR A 1 149 ? 11.071 2.404 -3.703 1.00 89.31 149 TYR A CA 1
ATOM 1109 C C . TYR A 1 149 ? 11.522 3.784 -4.182 1.00 89.31 149 TYR A C 1
ATOM 1111 O O . TYR A 1 149 ? 12.582 4.274 -3.790 1.00 89.31 149 TYR A O 1
ATOM 1119 N N . ASN A 1 150 ? 10.693 4.422 -4.999 1.00 90.12 150 ASN A N 1
ATOM 1120 C CA . ASN A 1 150 ? 10.893 5.783 -5.471 1.00 90.12 150 ASN A CA 1
ATOM 1121 C C . ASN A 1 150 ? 9.744 6.685 -4.998 1.00 90.12 150 ASN A C 1
ATOM 1123 O O . ASN A 1 150 ? 8.633 6.198 -4.777 1.00 90.12 150 ASN A O 1
ATOM 1127 N N . PRO A 1 151 ? 9.980 8.002 -4.854 1.00 93.19 151 PRO A N 1
ATOM 1128 C CA . PRO A 1 151 ? 8.925 8.946 -4.510 1.00 93.19 151 PRO A CA 1
ATOM 1129 C C . PRO A 1 151 ? 7.754 8.879 -5.494 1.00 93.19 151 PRO A C 1
ATOM 1131 O O . PRO A 1 151 ? 7.955 8.751 -6.708 1.00 93.19 151 PRO A O 1
ATOM 1134 N N . SER A 1 152 ? 6.542 9.000 -4.960 1.00 93.00 152 SER A N 1
ATOM 1135 C CA . SER A 1 152 ? 5.298 9.035 -5.725 1.00 93.00 152 SER A CA 1
ATOM 1136 C C . SER A 1 152 ? 4.368 10.131 -5.220 1.00 93.00 152 SER A C 1
ATOM 1138 O O . SER A 1 152 ? 4.483 10.598 -4.088 1.00 93.00 152 SER A O 1
ATOM 1140 N N . THR A 1 153 ? 3.434 10.549 -6.067 1.00 93.50 153 THR A N 1
ATOM 1141 C CA . THR A 1 153 ? 2.367 11.487 -5.714 1.00 93.50 153 THR A CA 1
ATOM 1142 C C . THR A 1 153 ? 1.023 10.850 -6.023 1.00 93.50 153 THR A C 1
ATOM 1144 O O . THR A 1 153 ? 0.792 10.389 -7.135 1.00 93.50 153 THR A O 1
ATOM 1147 N N . SER A 1 154 ? 0.124 10.819 -5.045 1.00 92.25 154 SER A N 1
ATOM 1148 C CA . SER A 1 154 ? -1.225 10.286 -5.220 1.00 92.25 154 SER A CA 1
ATOM 1149 C C . SER A 1 154 ? -2.276 11.384 -5.159 1.00 92.25 154 SER A C 1
ATOM 1151 O O . SER A 1 154 ? -2.249 12.213 -4.252 1.00 92.25 154 SER A O 1
ATOM 1153 N N . ASP A 1 155 ? -3.248 11.309 -6.056 1.00 91.62 155 ASP A N 1
ATOM 1154 C CA . ASP A 1 155 ? -4.498 12.057 -6.011 1.00 91.62 155 ASP A CA 1
ATOM 1155 C C . ASP A 1 155 ? -5.636 11.061 -5.765 1.00 91.62 155 ASP A C 1
ATOM 1157 O O . ASP A 1 155 ? -5.950 10.225 -6.613 1.00 91.62 155 ASP A O 1
ATOM 1161 N N . MET A 1 156 ? -6.215 11.110 -4.566 1.00 87.06 156 MET A N 1
ATOM 1162 C CA . MET A 1 156 ? -7.302 10.214 -4.172 1.00 87.06 156 MET A CA 1
ATOM 1163 C C . MET A 1 156 ? -8.636 10.580 -4.818 1.00 87.06 156 MET A C 1
ATOM 1165 O O . MET A 1 156 ? -9.439 9.688 -5.076 1.00 87.06 156 MET A O 1
ATOM 1169 N N . ALA A 1 157 ? -8.870 11.859 -5.118 1.00 87.56 157 ALA A N 1
ATOM 1170 C CA . ALA A 1 157 ? -10.101 12.284 -5.775 1.00 87.56 157 ALA A CA 1
ATOM 1171 C C . ALA A 1 157 ? -10.136 11.801 -7.231 1.00 87.56 157 ALA A C 1
ATOM 1173 O O . ALA A 1 157 ? -11.179 11.356 -7.708 1.00 87.56 157 ALA A O 1
ATOM 1174 N N . ALA A 1 158 ? -8.989 11.843 -7.912 1.00 90.50 158 ALA A N 1
ATOM 1175 C CA . ALA A 1 158 ? -8.837 11.302 -9.258 1.00 90.50 158 ALA A CA 1
ATOM 1176 C C . ALA A 1 158 ? -8.607 9.778 -9.283 1.00 90.50 158 ALA A C 1
ATOM 1178 O O . ALA A 1 158 ? -8.758 9.160 -10.335 1.00 90.50 158 ALA A O 1
ATOM 1179 N N . GLY A 1 159 ? -8.229 9.167 -8.154 1.00 90.88 159 GLY A N 1
ATOM 1180 C CA . GLY A 1 159 ? -7.832 7.758 -8.096 1.00 90.88 159 GLY A CA 1
ATOM 1181 C C . GLY A 1 159 ? -6.537 7.488 -8.864 1.00 90.88 159 GLY A C 1
ATOM 1182 O O . GLY A 1 159 ? -6.393 6.443 -9.493 1.00 90.88 159 GLY A O 1
ATOM 1183 N N . THR A 1 160 ? -5.598 8.438 -8.860 1.00 92.94 160 THR A N 1
ATOM 1184 C CA . THR A 1 160 ? -4.366 8.366 -9.658 1.00 92.94 160 THR A CA 1
ATOM 1185 C C . THR A 1 160 ? -3.112 8.412 -8.802 1.00 92.94 160 THR A C 1
ATOM 1187 O O . THR A 1 160 ? -3.035 9.156 -7.827 1.00 92.94 160 THR A O 1
ATOM 1190 N N . LEU A 1 161 ? -2.100 7.656 -9.203 1.00 92.88 161 LEU A N 1
ATOM 1191 C CA . LEU A 1 161 ? -0.766 7.618 -8.624 1.00 92.88 161 LEU A CA 1
ATOM 1192 C C . LEU A 1 161 ? 0.244 7.943 -9.724 1.00 92.88 161 LEU A C 1
ATOM 1194 O O . LEU A 1 161 ? 0.323 7.228 -10.721 1.00 92.88 161 LEU A O 1
ATOM 1198 N N . THR A 1 162 ? 1.022 9.004 -9.542 1.00 93.81 162 THR A N 1
ATOM 1199 C CA . THR A 1 162 ? 2.075 9.415 -10.469 1.00 93.81 162 THR A CA 1
ATOM 1200 C C . THR A 1 162 ? 3.454 9.202 -9.868 1.00 93.81 162 THR A C 1
ATOM 1202 O O . THR A 1 162 ? 3.699 9.475 -8.690 1.00 93.81 162 THR A O 1
ATOM 1205 N N . PHE A 1 163 ? 4.373 8.690 -10.679 1.00 93.38 163 PHE A N 1
ATOM 1206 C CA . PHE A 1 163 ? 5.759 8.479 -10.283 1.00 93.38 163 PHE A CA 1
ATOM 1207 C C . PHE A 1 163 ? 6.687 8.401 -11.498 1.00 93.38 163 PHE A C 1
ATOM 1209 O O . PHE A 1 163 ? 6.242 8.304 -12.640 1.00 93.38 163 PHE A O 1
ATOM 1216 N N . ASN A 1 164 ? 7.994 8.450 -11.254 1.00 91.88 164 ASN A N 1
ATOM 1217 C CA . ASN A 1 164 ? 9.001 8.205 -12.282 1.00 91.88 164 ASN A CA 1
ATOM 1218 C C . ASN A 1 164 ? 9.658 6.855 -12.024 1.00 91.88 164 ASN A C 1
ATOM 1220 O O . ASN A 1 164 ? 9.987 6.534 -10.882 1.00 91.88 164 ASN A O 1
ATOM 1224 N N . LEU A 1 165 ? 9.893 6.095 -13.087 1.00 90.31 165 LEU A N 1
ATOM 1225 C CA . LEU A 1 165 ? 10.745 4.923 -13.008 1.00 90.31 165 LEU A CA 1
ATOM 1226 C C . LEU A 1 165 ? 12.200 5.396 -13.074 1.00 90.31 165 LEU A C 1
ATOM 1228 O O . LEU A 1 165 ? 12.671 5.846 -14.122 1.00 90.31 165 LEU A O 1
ATOM 1232 N N . LEU A 1 166 ? 12.883 5.327 -11.932 1.00 90.75 166 LEU A N 1
ATOM 1233 C CA . LEU A 1 166 ? 14.319 5.587 -11.843 1.00 90.75 166 LEU A CA 1
ATOM 1234 C C . LEU A 1 166 ? 15.105 4.495 -12.577 1.00 90.75 166 LEU A C 1
ATOM 1236 O O . LEU A 1 166 ? 14.543 3.460 -12.937 1.00 90.75 166 LEU A O 1
ATOM 1240 N N . GLU A 1 167 ? 16.402 4.726 -12.781 1.00 91.44 167 GLU A N 1
ATOM 1241 C CA . GLU A 1 167 ? 17.306 3.789 -13.454 1.00 91.44 167 GLU A CA 1
ATOM 1242 C C . GLU A 1 167 ? 17.177 2.376 -12.879 1.00 91.44 167 GLU A C 1
ATOM 1244 O O . GLU A 1 167 ? 17.633 2.082 -11.774 1.00 91.44 167 GLU A O 1
ATOM 1249 N N . THR A 1 168 ? 16.524 1.503 -13.643 1.00 90.75 168 THR A N 1
ATOM 1250 C CA . THR A 1 168 ? 16.248 0.128 -13.240 1.00 90.75 168 THR A CA 1
ATOM 1251 C C . THR A 1 168 ? 16.717 -0.822 -14.338 1.00 90.75 168 THR A C 1
ATOM 1253 O O . THR A 1 168 ? 16.283 -0.680 -15.484 1.00 90.75 168 THR A O 1
ATOM 1256 N N . PRO A 1 169 ? 17.588 -1.797 -14.037 1.00 90.81 169 PRO A N 1
ATOM 1257 C CA . PRO A 1 169 ? 17.996 -2.797 -15.014 1.00 90.81 169 PRO A CA 1
ATOM 1258 C C . PRO A 1 169 ? 16.813 -3.654 -15.478 1.00 90.81 169 PRO A C 1
ATOM 1260 O O . PRO A 1 169 ? 16.049 -4.173 -14.661 1.00 90.81 169 PRO A O 1
ATOM 1263 N N . LEU A 1 170 ? 16.690 -3.836 -16.792 1.00 90.12 170 LEU A N 1
ATOM 1264 C CA . LEU A 1 170 ? 15.789 -4.816 -17.393 1.00 90.12 170 LEU A CA 1
ATOM 1265 C C . LEU A 1 170 ? 16.538 -6.140 -17.559 1.00 90.12 170 LEU A C 1
ATOM 1267 O O . LEU A 1 170 ? 17.255 -6.337 -18.532 1.00 90.12 170 LEU A O 1
ATOM 1271 N N . LEU A 1 171 ? 16.390 -7.043 -16.599 1.00 89.94 171 LEU A N 1
ATOM 1272 C CA . LEU A 1 171 ? 17.103 -8.315 -16.551 1.00 89.94 171 LEU A CA 1
ATOM 1273 C C . LEU A 1 171 ? 16.525 -9.304 -17.566 1.00 89.94 171 LEU A C 1
ATOM 1275 O O . LEU A 1 171 ? 15.401 -9.772 -17.382 1.00 89.94 171 LEU A O 1
ATOM 1279 N N . VAL A 1 172 ? 17.295 -9.657 -18.595 1.00 85.50 172 VAL A N 1
ATOM 1280 C CA . VAL A 1 172 ? 16.964 -10.731 -19.544 1.00 85.50 172 VAL A CA 1
ATOM 1281 C C . VAL A 1 172 ? 17.606 -12.039 -19.052 1.00 85.50 172 VAL A C 1
ATOM 1283 O O . VAL A 1 172 ? 18.837 -12.116 -19.033 1.00 85.50 172 VAL A O 1
ATOM 1286 N N . PRO A 1 173 ? 16.825 -13.063 -18.647 1.00 79.38 173 PRO A N 1
ATOM 1287 C CA . PRO A 1 173 ? 17.369 -14.345 -18.193 1.00 79.38 173 PRO A CA 1
ATOM 1288 C C . PRO A 1 173 ? 18.204 -15.035 -19.279 1.00 79.38 173 PRO A C 1
ATOM 1290 O O . PRO A 1 173 ? 17.851 -14.956 -20.455 1.00 79.38 173 PRO A O 1
ATOM 1293 N N . ASP A 1 174 ? 19.259 -15.751 -18.885 1.00 71.50 174 ASP A N 1
ATOM 1294 C CA . ASP A 1 174 ? 20.201 -16.411 -19.809 1.00 71.50 174 ASP A CA 1
ATOM 1295 C C . ASP A 1 174 ? 19.510 -17.387 -20.780 1.00 71.50 174 ASP A C 1
ATOM 1297 O O . ASP A 1 174 ? 19.822 -17.431 -21.972 1.00 71.50 174 ASP A O 1
ATOM 1301 N N . ASP A 1 175 ? 18.472 -18.086 -20.313 1.00 63.69 175 ASP A N 1
ATOM 1302 C CA . ASP A 1 175 ? 17.664 -19.005 -21.127 1.00 63.69 175 ASP A CA 1
ATOM 1303 C C . ASP A 1 175 ? 16.877 -18.297 -22.252 1.00 63.69 175 ASP A C 1
ATOM 1305 O O . ASP A 1 175 ? 16.395 -18.940 -23.183 1.00 63.69 175 ASP A O 1
ATOM 1309 N N . SER A 1 176 ? 16.739 -16.967 -22.184 1.00 60.19 176 SER A N 1
ATOM 1310 C CA . SER A 1 176 ? 16.043 -16.135 -23.178 1.00 60.19 176 SER A CA 1
ATOM 1311 C C . SER A 1 176 ? 16.983 -15.517 -24.221 1.00 60.19 176 SER A C 1
ATOM 1313 O O . SER A 1 176 ? 16.524 -14.771 -25.084 1.00 60.19 176 SER A O 1
ATOM 1315 N N . HIS A 1 177 ? 18.293 -15.799 -24.170 1.00 63.12 177 HIS A N 1
ATOM 1316 C CA . HIS A 1 177 ? 19.274 -15.229 -25.110 1.00 63.12 177 HIS A CA 1
ATOM 1317 C C . HIS A 1 177 ? 19.319 -15.965 -26.460 1.00 63.12 177 HIS A C 1
ATOM 1319 O O . HIS A 1 177 ? 19.874 -15.437 -27.420 1.00 63.12 177 HIS A O 1
ATOM 1325 N N . SER A 1 178 ? 18.763 -17.180 -26.537 1.00 52.34 178 SER A N 1
ATOM 1326 C CA . SER A 1 178 ? 18.992 -18.127 -27.647 1.00 52.34 178 SER A CA 1
ATOM 1327 C C . SER A 1 178 ? 17.786 -18.370 -28.570 1.00 52.34 178 SER A C 1
ATOM 1329 O O . SER A 1 178 ? 17.797 -19.343 -29.325 1.00 52.34 178 SER A O 1
ATOM 1331 N N . THR A 1 179 ? 16.751 -17.526 -28.528 1.00 48.00 179 THR A N 1
ATOM 1332 C CA . THR A 1 179 ? 15.556 -17.645 -29.395 1.00 48.00 179 THR A CA 1
ATOM 1333 C C . THR A 1 179 ? 15.390 -16.483 -30.352 1.00 48.00 179 THR A C 1
ATOM 1335 O O . THR A 1 179 ? 15.436 -15.331 -29.863 1.00 48.00 179 THR A O 1
#